Protein AF-A0A7W1DNL2-F1 (afdb_monomer)

Mean predicted aligned error: 11.33 Å

Secondary structure (DSSP, 8-state):
-HHHHHHHHHHHHHHHHHHHTT------PPPEEEEEEEEEEEETTEEEEEEEEEEEEE-SSSEEEEEEEEEEEESSSS-SSTTT---EEEEEEEEEEEEEEEE-TTS-EEEEEEEEPEEEETTEE-TTTTT-EEEEEEE--SS-SS-EEEEEE-SHHHHHHH-SPPEEEEEEEE-S--TT-PPPSSPPPTT-SSSPPSSTT-EEBTTSSSEE-TTSTTB--

Sequence (221 aa):
MYGRMLWRVTSLVAVVLALSGQGLAQPAAPQELRGMIHDYLVTNGERWHVSGEWSLQLKGPSRGDFSAAMIGVPRDNPPLFPGVSVAHTHHVSIVEGDVAITVNANGNSILTISGPGTFTGNGNLQSAFSGSPVQVTIKGGNAISYSNFEMIIGGLAATNHYGTETFHGVVTHSGAPPPGQQPPTGPCPAGQPSAPRPSGSFVPTQDCQGWVTPDHPLARR

Solvent-accessible surface area (backbone atoms only — not comparable to full-atom values): 12061 Å² total; per-residue (Å²): 119,67,72,70,54,55,56,54,53,53,52,51,52,53,51,54,53,58,59,66,67,63,71,63,77,69,74,62,72,69,42,34,38,30,28,40,36,64,37,79,47,68,32,91,90,40,51,30,40,37,36,30,47,36,40,36,41,36,66,64,85,50,25,23,35,37,40,35,44,35,40,40,35,61,66,54,83,77,48,96,51,87,93,75,70,68,67,47,38,39,36,42,32,25,74,73,12,47,33,47,76,48,65,49,99,85,70,30,46,35,40,35,40,34,36,53,21,45,35,26,44,74,90,37,79,34,69,79,37,37,62,26,43,32,39,37,40,37,30,38,46,94,90,42,58,61,41,37,34,38,35,41,54,38,51,74,60,31,25,73,68,64,17,87,61,70,47,39,31,36,49,77,43,71,46,71,73,64,83,85,59,69,61,67,92,61,80,61,59,90,73,47,31,78,62,81,78,92,48,97,69,50,28,41,26,48,81,28,76,40,76,32,48,72,86,40,94,54,26,52,127

Foldseek 3Di:
DVVVVVVVVVVVVVVVVVVVVPVPVDPWDWKKWKWKFFDWDAAPNFIKTKIWIKMWTDPPAFWIKIKIKIWIQTPDVVGPDPPPGHIKIKMKMDHRWTWDWDADPQRAIKIKTKFFIFMDINNHTDPQQGRWIKMKIFADDPLDNGFKIWIATDDDSVCNVRNGDITIITIPDTPDDTPPCDLPPDDDPPCFPVDPAPDPQWAAFSNSVDTDGCPDPRHDD

Radius of gyration: 25.07 Å; Cα contacts (8 Å, |Δi|>4): 451; chains: 1; bounding box: 51×42×97 Å

pLDDT: mean 86.34, std 14.13, range [42.28, 98.62]

Structure (mmCIF, N/CA/C/O backbone):
data_AF-A0A7W1DNL2-F1
#
_entry.id   AF-A0A7W1DNL2-F1
#
loop_
_atom_site.group_PDB
_atom_site.id
_atom_site.type_symbol
_atom_site.label_atom_id
_atom_site.label_alt_id
_atom_site.label_comp_id
_atom_site.label_asym_id
_atom_site.label_entity_id
_atom_site.label_seq_id
_atom_site.pdbx_PDB_ins_code
_atom_site.Cartn_x
_atom_site.Cartn_y
_atom_site.Cartn_z
_atom_site.occupancy
_atom_site.B_iso_or_equiv
_atom_site.auth_seq_id
_atom_site.auth_comp_id
_atom_site.auth_asym_id
_atom_site.auth_atom_id
_atom_site.pdbx_PDB_model_num
ATOM 1 N N . MET A 1 1 ? -13.997 8.260 69.946 1.00 58.38 1 MET A N 1
ATOM 2 C CA . MET A 1 1 ? -14.058 7.077 69.051 1.00 58.38 1 MET A CA 1
ATOM 3 C C . MET A 1 1 ? -14.341 7.428 67.584 1.00 58.38 1 MET A C 1
ATOM 5 O O . MET A 1 1 ? -13.695 6.837 66.730 1.00 58.38 1 MET A O 1
ATOM 9 N N . TYR A 1 2 ? -15.184 8.420 67.266 1.00 61.31 2 TYR A N 1
ATOM 10 C CA . TYR A 1 2 ? -15.526 8.802 65.879 1.00 61.31 2 TYR A CA 1
ATOM 11 C C . TYR A 1 2 ? -14.354 9.250 64.979 1.00 61.31 2 TYR A C 1
ATOM 13 O O . TYR A 1 2 ? -14.302 8.869 63.812 1.00 61.31 2 TYR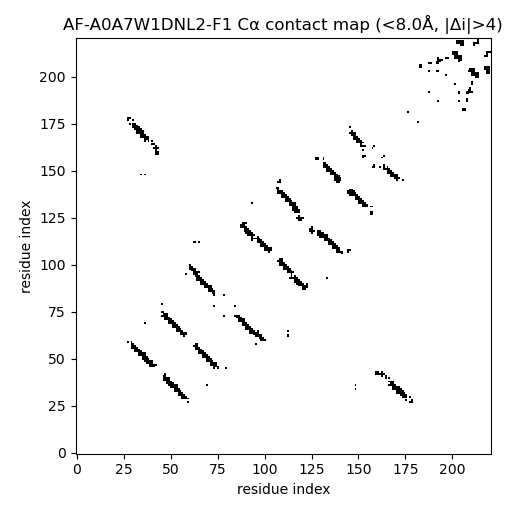 A O 1
ATOM 21 N N . GLY A 1 3 ? -13.363 9.979 65.508 1.00 56.66 3 GLY A N 1
ATOM 22 C CA . GLY A 1 3 ? -12.245 10.490 64.694 1.00 56.66 3 GLY A CA 1
ATOM 23 C C . GLY A 1 3 ? -11.358 9.407 64.060 1.00 56.66 3 GLY A C 1
ATOM 24 O O . GLY A 1 3 ? -10.875 9.577 62.945 1.00 56.66 3 GLY A O 1
ATOM 25 N N . ARG A 1 4 ? -11.195 8.250 64.722 1.00 66.75 4 ARG A N 1
ATOM 26 C CA . ARG A 1 4 ? -10.423 7.117 64.171 1.00 66.75 4 ARG A CA 1
ATOM 27 C C . ARG A 1 4 ? -11.172 6.376 63.060 1.00 66.75 4 ARG A C 1
ATOM 29 O O . ARG A 1 4 ? -10.536 5.723 62.240 1.00 66.75 4 ARG A O 1
ATOM 36 N N . MET A 1 5 ? -12.502 6.463 63.045 1.00 72.81 5 MET A N 1
ATOM 37 C CA . MET A 1 5 ? -13.340 5.803 62.045 1.00 72.81 5 MET A CA 1
ATOM 38 C C . MET A 1 5 ? -13.413 6.631 60.760 1.00 72.81 5 MET A C 1
ATOM 40 O O . MET A 1 5 ? -13.263 6.072 59.678 1.00 72.81 5 MET A O 1
ATOM 44 N N . LEU A 1 6 ? -13.515 7.961 60.882 1.00 75.12 6 LEU A N 1
ATOM 45 C CA . LEU A 1 6 ? -13.529 8.875 59.736 1.00 75.12 6 LEU A CA 1
ATOM 46 C C . LEU A 1 6 ? -12.250 8.745 58.890 1.00 75.12 6 LEU A C 1
ATOM 48 O O . LEU A 1 6 ? -12.330 8.582 57.681 1.00 75.12 6 LEU A O 1
ATOM 52 N N . TRP A 1 7 ? -11.077 8.701 59.533 1.00 72.69 7 TRP A N 1
ATOM 53 C CA . TRP A 1 7 ? -9.784 8.623 58.839 1.00 72.69 7 TRP A CA 1
ATOM 54 C C . TRP A 1 7 ? -9.598 7.327 58.033 1.00 72.69 7 TRP A C 1
ATOM 56 O O . TRP A 1 7 ? -8.981 7.327 56.973 1.00 72.69 7 TRP A O 1
ATOM 66 N N . ARG A 1 8 ? -10.164 6.207 58.503 1.00 79.56 8 ARG A N 1
ATOM 67 C CA . ARG A 1 8 ? -10.097 4.923 57.785 1.00 79.56 8 ARG A CA 1
ATOM 68 C C . ARG A 1 8 ? -10.962 4.919 56.528 1.00 79.56 8 ARG A C 1
ATOM 70 O O . ARG A 1 8 ? -10.549 4.345 55.525 1.00 79.56 8 ARG A O 1
ATOM 77 N N . VAL A 1 9 ? -12.125 5.568 56.577 1.00 79.12 9 VAL A N 1
ATOM 78 C CA . VAL A 1 9 ? -13.032 5.674 55.425 1.00 79.12 9 VAL A CA 1
ATOM 79 C C . VAL A 1 9 ? -12.409 6.547 54.335 1.00 79.12 9 VAL A C 1
ATOM 81 O O . VAL A 1 9 ? -12.387 6.138 53.177 1.00 79.12 9 VAL A O 1
ATOM 84 N N . THR A 1 10 ? -11.820 7.694 54.690 1.00 75.44 10 THR A N 1
ATOM 85 C CA . THR A 1 10 ? -11.190 8.591 53.706 1.00 75.44 10 THR A CA 1
ATOM 86 C C . THR A 1 10 ? -10.001 7.936 52.998 1.00 75.44 10 THR A C 1
ATOM 88 O O . THR A 1 10 ? -9.864 8.064 51.783 1.00 75.44 10 THR A O 1
ATOM 91 N N . SER A 1 11 ? -9.177 7.178 53.728 1.00 77.94 11 SER A N 1
ATOM 92 C CA . SER A 1 11 ? -8.035 6.456 53.149 1.00 77.94 11 SER A CA 1
ATOM 93 C C . SER A 1 11 ? -8.464 5.341 52.191 1.00 77.94 11 SER A C 1
ATOM 95 O O . SER A 1 11 ? -7.828 5.143 51.160 1.00 77.94 11 SER A O 1
ATOM 97 N N . LEU A 1 12 ? -9.571 4.649 52.479 1.00 77.12 12 LEU A N 1
ATOM 98 C CA . LEU A 1 12 ? -10.133 3.629 51.586 1.00 77.12 12 LEU A CA 1
ATOM 99 C C . LEU A 1 12 ? -10.644 4.239 50.275 1.00 77.12 12 LEU A C 1
ATOM 101 O O . LEU A 1 12 ? -10.364 3.706 49.205 1.00 77.12 12 LEU A O 1
ATOM 105 N N . VAL A 1 13 ? -11.325 5.385 50.345 1.00 78.12 13 VAL A N 1
ATOM 106 C CA . VAL A 1 13 ? -11.802 6.110 49.156 1.00 78.12 13 VAL A CA 1
ATOM 107 C C . VAL A 1 13 ? -10.630 6.579 48.289 1.00 78.12 13 VAL A C 1
ATOM 109 O O . VAL A 1 13 ? -10.655 6.373 47.078 1.00 78.12 13 VAL A O 1
ATOM 112 N N . ALA A 1 14 ? -9.571 7.132 48.889 1.00 72.56 14 ALA A N 1
ATOM 113 C CA . ALA A 1 14 ? -8.383 7.568 48.153 1.00 72.56 14 ALA A CA 1
ATOM 114 C C . ALA A 1 14 ? -7.664 6.407 47.439 1.00 72.56 14 ALA A C 1
ATOM 116 O O . ALA A 1 14 ? -7.247 6.558 46.293 1.00 72.56 14 ALA A O 1
ATOM 117 N N . VAL A 1 15 ? -7.568 5.235 48.079 1.00 74.69 15 VAL A N 1
ATOM 118 C CA . VAL A 1 15 ? -6.975 4.032 47.471 1.00 74.69 15 VAL A CA 1
ATOM 119 C C . VAL A 1 15 ? -7.839 3.503 46.323 1.00 74.69 15 VAL A C 1
ATOM 121 O O . VAL A 1 15 ? -7.305 3.164 45.271 1.00 74.69 15 VAL A O 1
ATOM 124 N N . VAL A 1 16 ? -9.168 3.487 46.471 1.00 74.50 16 VAL A N 1
ATOM 125 C CA . VAL A 1 16 ? -10.086 3.060 45.400 1.00 74.50 16 VAL A CA 1
ATOM 126 C C . VAL A 1 16 ? -10.033 4.014 44.201 1.00 74.50 16 VAL A C 1
ATOM 128 O O . VAL A 1 16 ? -9.997 3.547 43.064 1.00 74.50 16 VAL A O 1
ATOM 131 N N . LEU A 1 17 ? -9.953 5.331 44.423 1.00 72.38 17 LEU A N 1
ATOM 132 C CA . LEU A 1 17 ? -9.772 6.326 43.354 1.00 72.38 17 LEU A CA 1
ATOM 133 C C . LEU A 1 17 ? -8.400 6.218 42.671 1.00 72.38 17 LEU A C 1
ATOM 135 O O . LEU A 1 17 ? -8.314 6.300 41.448 1.00 72.38 17 LEU A O 1
ATOM 139 N N . ALA A 1 18 ? -7.330 5.975 43.431 1.00 70.75 18 ALA A N 1
ATOM 140 C CA . ALA A 1 18 ? -5.992 5.796 42.868 1.00 70.75 18 ALA A CA 1
ATOM 141 C C . ALA A 1 18 ? -5.876 4.511 42.029 1.00 70.75 18 ALA A C 1
ATOM 143 O O . ALA A 1 18 ? -5.223 4.515 40.988 1.00 70.75 18 ALA A O 1
ATOM 144 N N . LEU A 1 19 ? -6.539 3.426 42.443 1.00 67.12 19 LEU A N 1
ATOM 145 C CA . LEU A 1 19 ? -6.542 2.153 41.713 1.00 67.12 19 LEU A CA 1
ATOM 146 C C . LEU A 1 19 ? -7.472 2.168 40.491 1.00 67.12 19 LEU A C 1
ATOM 148 O O . LEU A 1 19 ? -7.173 1.516 39.496 1.00 67.12 19 LEU A O 1
ATOM 152 N N . SER A 1 20 ? -8.560 2.943 40.520 1.00 67.25 20 SER A N 1
ATOM 153 C CA . SER A 1 20 ? -9.442 3.117 39.353 1.00 67.25 20 SER A CA 1
ATOM 154 C C . SER A 1 20 ? -8.861 4.055 38.286 1.00 67.25 20 SER A C 1
ATOM 156 O O . SER A 1 20 ? -9.228 3.942 37.119 1.00 67.25 20 SER A O 1
ATOM 158 N N . GLY A 1 21 ? -7.892 4.909 38.638 1.00 60.06 21 GLY A N 1
ATOM 159 C CA . GLY A 1 21 ? -7.131 5.726 37.683 1.00 60.06 21 GLY A CA 1
ATOM 160 C C . GLY A 1 21 ? -6.034 4.977 36.910 1.00 60.06 21 GLY A C 1
ATOM 161 O O . GLY A 1 21 ? -5.486 5.527 35.959 1.00 60.06 21 GLY A O 1
ATOM 162 N N . GLN A 1 22 ? -5.710 3.733 37.286 1.00 52.84 22 GLN A N 1
ATOM 163 C CA . GLN A 1 22 ? -4.674 2.913 36.635 1.00 52.84 22 GLN A CA 1
ATOM 164 C C . GLN A 1 22 ? -5.207 1.980 35.543 1.00 52.84 22 GLN A C 1
ATOM 166 O O . GLN A 1 22 ? -4.476 1.116 35.057 1.00 52.84 22 GLN A O 1
ATOM 171 N N . GLY A 1 23 ? -6.434 2.206 35.067 1.00 54.72 23 GLY A N 1
ATOM 172 C CA . GLY A 1 23 ? -6.818 1.826 33.708 1.00 54.72 23 GLY A CA 1
ATOM 173 C C . GLY A 1 23 ? -6.026 2.651 32.690 1.00 54.72 23 GLY A C 1
ATOM 174 O O . GLY A 1 23 ? -6.609 3.406 31.921 1.00 54.72 23 GLY A O 1
ATOM 175 N N . LEU A 1 24 ? -4.691 2.567 32.737 1.00 52.59 24 LEU A N 1
ATOM 176 C CA . LEU A 1 24 ? -3.799 3.099 31.724 1.00 52.59 24 LEU A CA 1
ATOM 177 C C . LEU A 1 24 ? -4.297 2.523 30.410 1.00 52.59 24 LEU A C 1
ATOM 179 O O . LEU A 1 24 ? -4.310 1.301 30.245 1.00 52.59 24 LEU A O 1
ATOM 183 N N . ALA A 1 25 ? -4.760 3.400 29.521 1.00 55.22 25 ALA A N 1
ATOM 184 C CA . ALA A 1 25 ? -5.037 3.046 28.147 1.00 55.22 25 ALA A CA 1
ATOM 185 C C . ALA A 1 25 ? -3.798 2.307 27.647 1.00 55.22 25 ALA A C 1
ATOM 187 O O . ALA A 1 25 ? -2.742 2.918 27.468 1.00 55.22 25 ALA A O 1
ATOM 188 N N . GLN A 1 26 ? -3.892 0.979 27.537 1.00 54.41 26 GLN A N 1
ATOM 189 C CA . GLN A 1 26 ? -2.822 0.218 26.926 1.00 54.41 26 GLN A CA 1
ATOM 190 C C . GLN A 1 26 ? -2.629 0.861 25.558 1.00 54.41 26 GLN A C 1
ATOM 192 O O . GLN A 1 26 ? -3.634 1.077 24.866 1.00 54.41 26 GLN A O 1
ATOM 197 N N . PRO A 1 27 ? -1.395 1.258 25.196 1.00 55.88 27 PRO A N 1
ATOM 198 C CA . PRO A 1 27 ? -1.160 1.770 23.866 1.00 55.88 27 PRO A CA 1
ATOM 199 C C . PRO A 1 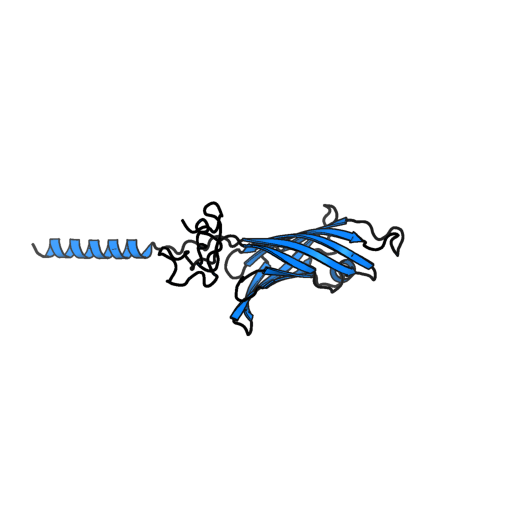27 ? -1.735 0.733 22.914 1.00 55.88 27 PRO A C 1
ATOM 201 O O . PRO A 1 27 ? -1.437 -0.458 23.037 1.00 55.88 27 PRO A O 1
ATOM 204 N N . ALA A 1 28 ? -2.649 1.198 22.065 1.00 60.50 28 ALA A N 1
ATOM 205 C CA . ALA A 1 28 ? -3.196 0.439 20.962 1.00 60.50 28 ALA A CA 1
ATOM 206 C C . ALA A 1 28 ? -2.084 -0.443 20.393 1.00 60.50 28 ALA A C 1
ATOM 208 O O . ALA A 1 28 ? -1.036 0.089 20.018 1.00 60.50 28 ALA A O 1
ATOM 209 N N . ALA A 1 29 ? -2.272 -1.768 20.409 1.00 55.34 29 ALA A N 1
ATOM 210 C CA . ALA A 1 29 ? -1.292 -2.661 19.808 1.00 55.34 29 ALA A CA 1
ATOM 211 C C . ALA A 1 29 ? -0.994 -2.145 18.389 1.00 55.34 29 ALA A C 1
ATOM 213 O O . ALA A 1 29 ? -1.947 -1.758 17.701 1.00 55.34 29 ALA A O 1
ATOM 214 N N . PRO A 1 30 ? 0.284 -2.073 17.968 1.00 61.75 30 PRO A N 1
ATOM 215 C CA . PRO A 1 30 ? 0.624 -1.606 16.634 1.00 61.75 30 PRO A CA 1
ATOM 216 C C . PRO A 1 30 ? -0.191 -2.384 15.607 1.00 61.75 30 PRO A C 1
ATOM 218 O O . PRO A 1 30 ? -0.110 -3.612 15.544 1.00 61.75 30 PRO A O 1
ATOM 221 N N . GLN A 1 31 ? -1.018 -1.672 14.847 1.00 86.19 31 GLN A N 1
ATOM 222 C CA . GLN A 1 31 ? -1.796 -2.289 13.790 1.00 86.19 31 GLN A CA 1
ATOM 223 C C . GLN A 1 31 ? -0.864 -2.506 12.603 1.00 86.19 31 GLN A C 1
ATOM 225 O O . GLN A 1 31 ? -0.265 -1.559 12.087 1.00 86.19 31 GLN A O 1
ATOM 230 N N . GLU A 1 32 ? -0.730 -3.762 12.200 1.00 93.19 32 GLU A N 1
ATOM 231 C CA . GLU A 1 32 ? 0.086 -4.155 11.061 1.00 93.19 32 GLU A CA 1
ATOM 232 C C . GLU A 1 32 ? -0.821 -4.597 9.916 1.00 93.19 32 GLU A C 1
ATOM 234 O O . GLU A 1 32 ? -1.697 -5.442 10.090 1.00 93.19 32 GLU A O 1
ATOM 239 N N . LEU A 1 33 ? -0.613 -4.031 8.736 1.00 94.75 33 LEU A N 1
ATOM 240 C CA . LEU A 1 33 ? -1.277 -4.431 7.504 1.00 94.75 33 LEU A CA 1
ATOM 241 C C . LEU A 1 33 ? -0.232 -5.041 6.574 1.00 94.75 33 LEU A C 1
ATOM 243 O O . LEU A 1 33 ? 0.871 -4.516 6.453 1.00 94.75 33 LEU A O 1
ATOM 247 N N . ARG A 1 34 ? -0.569 -6.149 5.918 1.00 96.81 34 ARG A N 1
ATOM 248 C CA . ARG A 1 34 ? 0.281 -6.791 4.913 1.00 96.81 34 ARG A CA 1
ATOM 249 C C . ARG A 1 34 ? -0.534 -7.200 3.707 1.00 96.81 34 ARG A C 1
ATOM 251 O O . ARG A 1 34 ? -1.741 -7.443 3.810 1.00 96.81 34 ARG A O 1
ATOM 258 N N . GLY A 1 35 ? 0.140 -7.344 2.580 1.00 97.06 35 GLY A N 1
ATOM 259 C CA . GLY A 1 35 ? -0.519 -7.757 1.362 1.00 97.06 35 GLY A CA 1
ATOM 260 C C . GLY A 1 35 ? 0.421 -8.069 0.217 1.00 97.06 35 GLY A C 1
ATOM 261 O O . GLY A 1 35 ? 1.636 -8.155 0.382 1.00 97.06 35 GLY A O 1
ATOM 262 N N . MET A 1 36 ? -0.189 -8.236 -0.951 1.00 98.25 36 MET A N 1
ATOM 263 C CA . MET A 1 36 ? 0.493 -8.548 -2.201 1.00 98.25 36 MET A CA 1
ATOM 264 C C . MET A 1 36 ? 0.220 -7.458 -3.232 1.00 98.25 36 MET A C 1
ATOM 266 O O . MET A 1 36 ? -0.916 -7.005 -3.365 1.00 98.25 36 MET A O 1
ATOM 270 N N . ILE A 1 37 ? 1.248 -7.083 -3.984 1.00 98.44 37 ILE A N 1
ATOM 271 C CA . ILE A 1 37 ? 1.153 -6.322 -5.231 1.00 98.44 37 ILE A CA 1
ATOM 272 C C . ILE A 1 37 ? 1.114 -7.338 -6.369 1.00 98.44 37 ILE A C 1
ATOM 274 O O . ILE A 1 37 ? 1.905 -8.285 -6.384 1.00 98.44 37 ILE A O 1
ATOM 278 N N . HIS A 1 38 ? 0.201 -7.150 -7.317 1.00 96.50 38 HIS A N 1
ATOM 279 C CA . HIS A 1 38 ? 0.168 -7.934 -8.546 1.00 96.50 38 HIS A CA 1
ATOM 280 C C . HIS A 1 38 ? -0.532 -7.127 -9.636 1.00 96.50 38 HIS A C 1
ATOM 282 O O . HIS A 1 38 ? -1.759 -7.142 -9.732 1.00 96.50 38 HIS A O 1
ATOM 288 N N . ASP A 1 39 ? 0.247 -6.442 -10.464 1.00 97.31 39 ASP A N 1
ATOM 289 C CA . ASP A 1 39 ? -0.278 -5.462 -11.407 1.00 97.31 39 ASP A CA 1
ATOM 290 C C . ASP A 1 39 ? 0.416 -5.511 -12.771 1.00 97.31 39 ASP A C 1
ATOM 292 O O . ASP A 1 39 ? 1.538 -6.006 -12.905 1.00 97.31 39 ASP A O 1
ATOM 296 N N . TYR A 1 40 ? -0.262 -4.988 -13.788 1.00 95.44 40 TYR A N 1
ATOM 297 C CA . TYR A 1 40 ? 0.280 -4.795 -15.125 1.00 95.44 40 TYR A CA 1
ATOM 298 C C . TYR A 1 40 ? 0.298 -3.313 -15.451 1.00 95.44 40 TYR A C 1
ATOM 300 O O . TYR A 1 40 ? -0.756 -2.702 -15.600 1.00 95.44 40 TYR A O 1
ATOM 308 N N . LEU A 1 41 ? 1.500 -2.770 -15.610 1.00 93.81 41 LEU A N 1
ATOM 309 C CA . LEU A 1 41 ? 1.714 -1.338 -15.768 1.00 93.81 41 LEU A CA 1
ATOM 310 C C . LEU A 1 41 ? 2.405 -1.034 -17.092 1.00 93.81 41 LEU A C 1
ATOM 312 O O . LEU A 1 41 ? 3.141 -1.871 -17.629 1.00 93.81 41 LEU A O 1
ATOM 316 N N . VAL A 1 42 ? 2.178 0.167 -17.615 1.00 90.88 42 VAL A N 1
ATOM 317 C CA . VAL A 1 42 ? 2.896 0.707 -18.768 1.00 90.88 42 VAL A CA 1
ATOM 318 C C . VAL A 1 42 ? 3.847 1.802 -18.312 1.00 90.88 42 VAL A C 1
ATOM 320 O O . VAL A 1 42 ? 3.441 2.875 -17.870 1.00 90.88 42 VAL A O 1
ATOM 323 N N . THR A 1 43 ? 5.141 1.567 -18.502 1.00 86.25 43 THR A N 1
ATOM 324 C CA . THR A 1 43 ? 6.182 2.523 -18.134 1.00 86.25 43 THR A CA 1
ATOM 325 C C . THR A 1 43 ? 7.125 2.728 -19.303 1.00 86.25 43 THR A C 1
ATOM 327 O O . THR A 1 43 ? 7.609 1.765 -19.888 1.00 86.25 43 THR A O 1
ATOM 330 N N . ASN A 1 44 ? 7.366 3.988 -19.679 1.00 84.00 44 ASN A N 1
ATOM 331 C CA . ASN A 1 44 ? 8.190 4.346 -20.842 1.00 84.00 44 ASN A CA 1
ATOM 332 C C . ASN A 1 44 ? 7.773 3.635 -22.145 1.00 84.00 44 ASN A C 1
ATOM 334 O O . ASN A 1 44 ? 8.604 3.334 -22.997 1.00 84.00 44 ASN A O 1
ATOM 338 N N . GLY A 1 45 ? 6.472 3.367 -22.302 1.00 84.69 45 GLY A N 1
ATOM 339 C CA . GLY A 1 45 ? 5.921 2.668 -23.466 1.00 84.69 45 GLY A CA 1
ATOM 340 C C . GLY A 1 45 ? 6.062 1.142 -23.429 1.00 84.69 45 GLY A C 1
ATOM 341 O O . GLY A 1 45 ? 5.647 0.484 -24.380 1.00 84.69 45 GLY A O 1
ATOM 342 N N . GLU A 1 46 ? 6.593 0.569 -22.349 1.00 86.50 46 GLU A N 1
ATOM 343 C CA . GLU A 1 46 ? 6.744 -0.875 -22.176 1.00 86.50 46 GLU A CA 1
ATOM 344 C C . GLU A 1 46 ? 5.783 -1.438 -21.141 1.00 86.50 46 GLU A C 1
ATOM 346 O O . GLU A 1 46 ? 5.490 -0.799 -20.132 1.00 86.50 46 GLU A O 1
ATOM 351 N N . ARG A 1 47 ? 5.319 -2.669 -21.373 1.00 91.19 47 ARG A N 1
ATOM 352 C CA . ARG A 1 47 ? 4.429 -3.373 -20.449 1.00 91.19 47 ARG A CA 1
ATOM 353 C C . ARG A 1 47 ? 5.229 -4.190 -19.452 1.00 91.19 47 ARG A C 1
ATOM 355 O O . ARG A 1 47 ? 5.971 -5.095 -19.835 1.00 91.19 47 ARG A O 1
ATOM 362 N N . TRP A 1 48 ? 4.988 -3.934 -18.178 1.00 93.75 48 TRP A N 1
ATOM 363 C CA . TRP A 1 48 ? 5.607 -4.624 -17.060 1.00 93.75 48 TRP A CA 1
ATOM 364 C C . TRP A 1 48 ? 4.558 -5.398 -16.277 1.00 93.75 48 TRP A 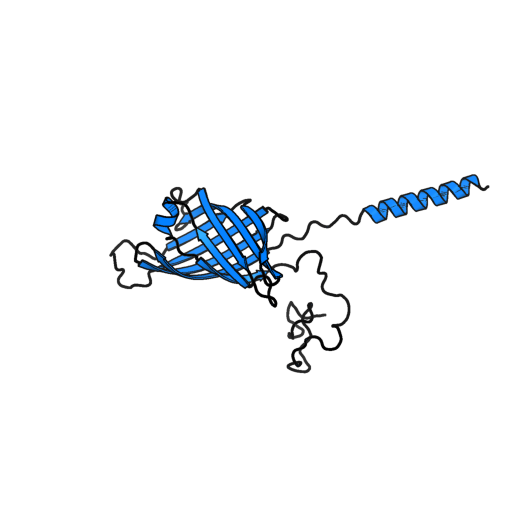C 1
ATOM 366 O O . TRP A 1 48 ? 3.463 -4.908 -16.021 1.00 93.75 48 TRP A O 1
ATOM 376 N N . HIS A 1 49 ? 4.902 -6.618 -15.887 1.00 95.44 49 HIS A N 1
ATOM 377 C CA . HIS A 1 49 ? 4.223 -7.324 -14.812 1.00 95.44 49 HIS A CA 1
ATOM 378 C C . HIS A 1 49 ? 4.986 -7.048 -13.524 1.00 95.44 49 HIS A C 1
ATOM 380 O O . HIS A 1 49 ? 6.158 -7.409 -13.413 1.00 95.44 49 HIS A O 1
ATOM 386 N N . VAL A 1 50 ? 4.336 -6.395 -12.567 1.00 97.25 50 VAL A N 1
ATOM 387 C CA . VAL A 1 50 ? 4.913 -6.103 -11.257 1.00 97.25 50 VAL A CA 1
ATOM 388 C C . VAL A 1 50 ? 4.233 -6.971 -10.214 1.00 97.25 50 VAL A C 1
ATOM 390 O O . VAL A 1 50 ? 3.008 -7.023 -10.134 1.00 97.25 50 VAL A O 1
ATOM 393 N N . SER A 1 51 ? 5.025 -7.654 -9.396 1.00 97.94 51 SER A N 1
ATOM 394 C CA . SER A 1 51 ? 4.516 -8.444 -8.276 1.00 97.94 51 SER A CA 1
ATOM 395 C C . SER A 1 51 ? 5.393 -8.271 -7.045 1.00 97.94 51 SER A C 1
ATOM 397 O O . SER A 1 51 ? 6.571 -7.945 -7.174 1.00 97.94 51 SER A O 1
ATOM 399 N N . GLY A 1 52 ? 4.838 -8.440 -5.849 1.00 97.75 52 GLY A N 1
ATOM 400 C CA . GLY A 1 52 ? 5.597 -8.184 -4.630 1.00 97.75 52 GLY A CA 1
ATOM 401 C C . GLY A 1 52 ? 4.804 -8.320 -3.344 1.00 97.75 52 GLY A C 1
ATOM 402 O O . GLY A 1 52 ? 3.586 -8.466 -3.370 1.00 97.75 52 GLY A O 1
ATOM 403 N N . GLU A 1 53 ? 5.506 -8.231 -2.223 1.00 98.19 53 GLU A N 1
ATOM 404 C CA . GLU A 1 53 ? 4.919 -8.152 -0.885 1.00 98.19 53 GLU A CA 1
ATOM 405 C C . GLU A 1 53 ? 5.001 -6.718 -0.373 1.00 98.19 53 GLU A C 1
ATOM 407 O O . GLU A 1 53 ? 5.948 -5.989 -0.681 1.00 98.19 53 GLU A O 1
ATOM 412 N N . TRP A 1 54 ? 4.027 -6.318 0.438 1.00 98.44 54 TRP A N 1
ATOM 413 C CA . TRP A 1 54 ? 4.063 -5.040 1.136 1.00 98.44 54 TRP A CA 1
ATOM 414 C C . TRP A 1 54 ? 3.626 -5.181 2.591 1.00 98.44 54 TRP A C 1
ATOM 416 O O . TRP A 1 54 ? 2.869 -6.086 2.955 1.00 98.44 54 TRP A O 1
ATOM 426 N N . SER A 1 55 ? 4.103 -4.260 3.424 1.00 97.75 55 SER A N 1
ATOM 427 C CA . SER A 1 55 ? 3.709 -4.139 4.821 1.00 97.75 55 SER A CA 1
ATOM 428 C C . SER A 1 55 ? 3.587 -2.677 5.242 1.00 97.75 55 SER A C 1
ATOM 430 O O . SER A 1 55 ? 4.294 -1.804 4.739 1.00 97.75 55 SER A O 1
ATOM 432 N N . LEU A 1 56 ? 2.667 -2.416 6.161 1.00 97.62 56 LEU A N 1
ATOM 433 C CA . LEU A 1 56 ? 2.466 -1.133 6.812 1.00 97.62 56 LEU A CA 1
ATOM 434 C C . LEU A 1 56 ? 2.321 -1.366 8.312 1.00 97.62 56 LEU A C 1
ATOM 436 O O . LEU A 1 56 ? 1.418 -2.076 8.749 1.00 97.62 56 LEU A O 1
ATOM 440 N N . GLN A 1 57 ? 3.175 -0.723 9.097 1.00 96.38 57 GLN A N 1
ATOM 441 C CA . GLN A 1 57 ? 3.108 -0.725 10.549 1.00 96.38 57 GLN A CA 1
ATOM 442 C C . GLN A 1 57 ? 2.686 0.657 11.047 1.00 96.38 57 GLN A C 1
ATOM 444 O O . GLN A 1 57 ? 3.414 1.633 10.875 1.00 96.38 57 GLN A O 1
ATOM 449 N N . LEU A 1 58 ? 1.522 0.754 11.690 1.00 94.31 58 LEU A N 1
ATOM 450 C CA . LEU A 1 58 ? 1.072 2.008 12.292 1.00 94.31 58 LEU A CA 1
ATOM 451 C C . LEU A 1 58 ? 1.791 2.271 13.622 1.00 94.31 58 LEU A C 1
ATOM 453 O O . LEU A 1 58 ? 1.868 1.403 14.492 1.00 94.31 58 LEU A O 1
ATOM 457 N N . LYS A 1 59 ? 2.263 3.506 13.795 1.00 92.88 59 LYS A N 1
ATOM 458 C CA . LYS A 1 59 ? 2.953 4.027 14.985 1.00 92.88 59 LYS A CA 1
ATOM 459 C C . LYS A 1 59 ? 2.074 5.057 15.700 1.00 92.88 59 LYS A C 1
ATOM 461 O O . LYS A 1 59 ? 2.484 6.180 15.983 1.00 92.88 59 LYS A O 1
ATOM 466 N N . GLY A 1 60 ? 0.825 4.678 15.957 1.00 89.06 60 GLY A N 1
ATOM 467 C CA . GLY A 1 60 ? -0.216 5.572 16.464 1.00 89.06 60 GLY A CA 1
ATOM 468 C C . GLY A 1 60 ? -1.134 6.103 15.354 1.00 89.06 60 GLY A C 1
ATOM 469 O O . GLY A 1 60 ? -1.183 5.524 14.271 1.00 89.06 60 GLY A O 1
ATOM 470 N N . PRO A 1 61 ? -1.906 7.175 15.616 1.00 88.94 61 PRO A N 1
ATOM 471 C CA . PRO A 1 61 ? -2.983 7.605 14.719 1.00 88.94 61 PRO A CA 1
ATOM 472 C C . PRO A 1 61 ? -2.513 8.385 13.483 1.00 88.94 61 PRO A C 1
ATOM 474 O O . PRO A 1 61 ? -3.282 8.520 12.537 1.00 88.94 61 PRO A O 1
ATOM 477 N N . SER A 1 62 ? -1.294 8.931 13.497 1.00 94.62 62 SER A N 1
ATOM 478 C CA . SER A 1 62 ? -0.816 9.880 12.478 1.00 94.62 62 SER A CA 1
ATOM 479 C C . SER A 1 62 ? 0.540 9.530 11.868 1.00 94.62 62 SER A C 1
ATOM 481 O O . SER A 1 62 ? 1.038 10.279 11.029 1.00 94.62 62 SER A O 1
ATOM 483 N N . ARG A 1 63 ? 1.150 8.413 12.279 1.00 96.69 63 ARG A N 1
ATOM 484 C CA . ARG A 1 63 ? 2.470 7.972 11.816 1.00 96.69 63 ARG A CA 1
ATOM 485 C C . ARG A 1 63 ? 2.469 6.488 11.491 1.00 96.69 63 ARG A C 1
ATOM 487 O O . ARG A 1 63 ? 1.752 5.714 12.125 1.00 96.69 63 ARG A O 1
ATOM 494 N N . GLY A 1 64 ? 3.302 6.083 10.542 1.00 96.62 64 GLY A N 1
ATOM 495 C CA . GLY A 1 64 ? 3.533 4.677 10.236 1.00 96.62 64 GLY A CA 1
ATOM 496 C C . GLY A 1 64 ? 4.775 4.457 9.384 1.00 96.62 64 GLY A C 1
ATOM 497 O O . GLY A 1 64 ? 5.308 5.393 8.793 1.00 96.62 64 GLY A O 1
ATOM 498 N N . ASP A 1 65 ? 5.215 3.208 9.319 1.00 98.12 65 ASP A N 1
ATOM 499 C CA . ASP A 1 65 ? 6.271 2.767 8.414 1.00 98.12 65 ASP A CA 1
ATOM 500 C C . ASP A 1 65 ? 5.668 1.889 7.329 1.00 98.12 65 ASP A C 1
ATOM 502 O O . ASP A 1 65 ? 4.897 0.976 7.618 1.00 98.12 65 ASP A O 1
ATOM 506 N N . PHE A 1 66 ? 6.049 2.142 6.085 1.00 98.44 66 PHE A N 1
ATOM 507 C CA . PHE A 1 66 ? 5.644 1.343 4.938 1.00 98.44 66 PHE A CA 1
ATOM 508 C C . PHE A 1 66 ? 6.868 0.715 4.282 1.00 98.44 66 PHE A C 1
ATOM 510 O O . PHE A 1 66 ? 7.910 1.361 4.159 1.00 98.44 66 PHE A O 1
ATOM 517 N N . SER A 1 67 ? 6.729 -0.516 3.802 1.00 98.38 67 SER A N 1
ATOM 518 C CA . SER A 1 67 ? 7.702 -1.151 2.920 1.00 98.38 67 SER A CA 1
ATOM 519 C C . SER A 1 67 ? 7.018 -1.996 1.850 1.00 98.38 67 SER A C 1
ATOM 521 O O . SER A 1 67 ? 5.972 -2.600 2.088 1.00 98.38 67 SER A O 1
ATOM 523 N N . ALA A 1 68 ? 7.626 -2.057 0.669 1.00 98.31 68 ALA A N 1
ATOM 524 C CA . ALA A 1 68 ? 7.247 -2.963 -0.403 1.00 98.31 68 ALA A CA 1
ATOM 525 C C . ALA A 1 68 ? 8.489 -3.513 -1.102 1.00 98.31 68 ALA A C 1
ATOM 527 O O . ALA A 1 68 ? 9.402 -2.760 -1.443 1.00 98.31 68 ALA A O 1
ATOM 528 N N . ALA A 1 69 ? 8.499 -4.819 -1.350 1.00 98.06 69 ALA A N 1
ATOM 529 C CA . ALA A 1 69 ? 9.505 -5.506 -2.146 1.00 98.06 69 ALA A CA 1
ATOM 530 C C . ALA A 1 69 ? 8.844 -6.013 -3.427 1.00 98.06 69 ALA A C 1
ATOM 532 O O . ALA A 1 69 ? 7.922 -6.823 -3.366 1.00 98.06 69 ALA A O 1
ATOM 533 N N . MET A 1 70 ? 9.304 -5.533 -4.578 1.00 97.69 70 MET A N 1
ATOM 534 C CA . MET A 1 70 ? 8.691 -5.789 -5.878 1.00 97.69 70 MET A CA 1
ATOM 535 C C . MET A 1 70 ? 9.693 -6.394 -6.855 1.00 97.69 70 MET A C 1
ATOM 537 O O . MET A 1 70 ? 10.873 -6.048 -6.849 1.00 97.69 70 MET A O 1
ATOM 541 N N . ILE A 1 71 ? 9.206 -7.245 -7.750 1.00 96.44 71 ILE A N 1
ATOM 542 C CA . ILE A 1 71 ? 9.888 -7.661 -8.971 1.00 96.44 71 ILE A CA 1
ATOM 543 C C . ILE A 1 71 ? 9.083 -7.175 -10.174 1.00 96.44 71 ILE A C 1
ATOM 545 O O . ILE A 1 71 ? 7.874 -7.390 -10.249 1.00 96.44 71 ILE A O 1
ATOM 549 N N . GLY A 1 72 ? 9.763 -6.508 -11.103 1.00 94.81 72 GLY A N 1
ATOM 550 C CA . GLY A 1 72 ? 9.223 -6.155 -12.409 1.00 94.81 72 GLY A CA 1
ATOM 551 C C . GLY A 1 72 ? 9.751 -7.120 -13.460 1.00 94.81 72 GLY A C 1
ATOM 552 O O . GLY A 1 72 ? 10.961 -7.318 -13.561 1.00 94.81 72 GLY A O 1
ATOM 553 N N . VAL A 1 73 ? 8.857 -7.706 -14.252 1.00 93.00 73 VAL A N 1
ATOM 554 C CA . VAL A 1 73 ? 9.194 -8.560 -15.396 1.00 93.00 73 VAL A CA 1
ATOM 555 C C . VAL A 1 73 ? 8.612 -7.926 -16.662 1.00 93.00 73 VAL A C 1
ATOM 557 O O . VAL A 1 73 ? 7.404 -7.678 -16.704 1.00 93.00 73 VAL A O 1
ATOM 560 N N . PRO A 1 74 ? 9.422 -7.651 -17.698 1.00 90.44 74 PRO A N 1
ATOM 561 C CA . PRO A 1 74 ? 8.900 -7.129 -18.955 1.00 90.44 74 PRO A CA 1
ATOM 562 C C . PRO A 1 74 ? 8.013 -8.192 -19.610 1.00 90.44 74 PRO A C 1
ATOM 564 O O . PRO A 1 74 ? 8.372 -9.369 -19.674 1.00 90.44 74 PRO A O 1
ATOM 567 N N . ARG A 1 75 ? 6.826 -7.795 -20.073 1.00 83.31 75 ARG A N 1
ATOM 568 C CA . ARG A 1 75 ? 5.841 -8.726 -20.641 1.00 83.31 75 ARG A CA 1
ATOM 569 C C . ARG A 1 75 ? 6.146 -9.084 -22.094 1.00 83.31 75 ARG A C 1
ATOM 571 O O . ARG A 1 75 ? 5.832 -10.189 -22.534 1.00 83.31 75 ARG A O 1
ATOM 578 N N . ASP A 1 76 ? 6.710 -8.144 -22.840 1.00 73.75 76 ASP A N 1
ATOM 579 C CA . ASP A 1 76 ? 6.984 -8.311 -24.262 1.00 73.75 76 ASP A CA 1
ATOM 580 C C . ASP A 1 76 ? 8.328 -9.045 -24.444 1.00 73.75 76 ASP A C 1
ATOM 582 O O . ASP A 1 76 ? 9.376 -8.567 -24.012 1.00 73.75 76 ASP A O 1
ATOM 586 N N . ASN A 1 77 ? 8.286 -10.244 -25.042 1.00 61.19 77 ASN A N 1
ATOM 587 C CA . ASN A 1 77 ? 9.460 -11.043 -25.410 1.00 61.19 77 ASN A CA 1
ATOM 588 C C . ASN A 1 77 ? 9.415 -11.379 -26.920 1.00 61.19 77 ASN A C 1
ATOM 590 O O . ASN A 1 77 ? 8.485 -12.078 -27.338 1.00 61.19 77 ASN A O 1
ATOM 594 N N . PRO A 1 78 ? 10.396 -10.941 -27.737 1.00 64.31 78 PRO A N 1
ATOM 595 C CA . PRO A 1 78 ? 11.563 -10.150 -27.345 1.00 64.31 78 PRO A CA 1
ATOM 596 C C . PRO A 1 78 ? 11.176 -8.737 -26.875 1.00 64.31 78 PRO A C 1
ATOM 598 O O . PRO A 1 78 ? 10.151 -8.214 -27.318 1.00 64.31 78 PRO A O 1
ATOM 601 N N . PRO A 1 79 ? 11.971 -8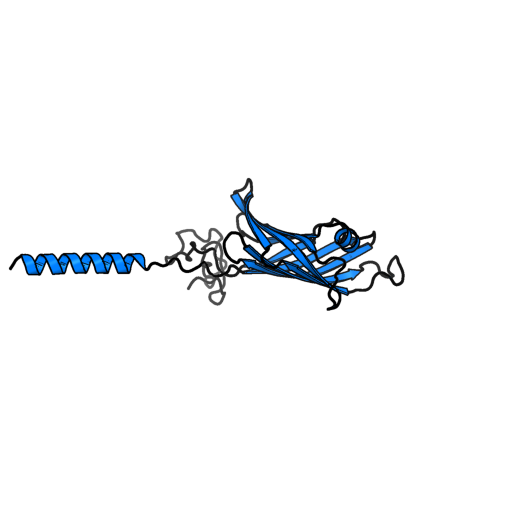.126 -25.978 1.00 62.59 79 PRO A N 1
ATOM 602 C CA . PRO A 1 79 ? 11.740 -6.756 -25.541 1.00 62.59 79 PRO 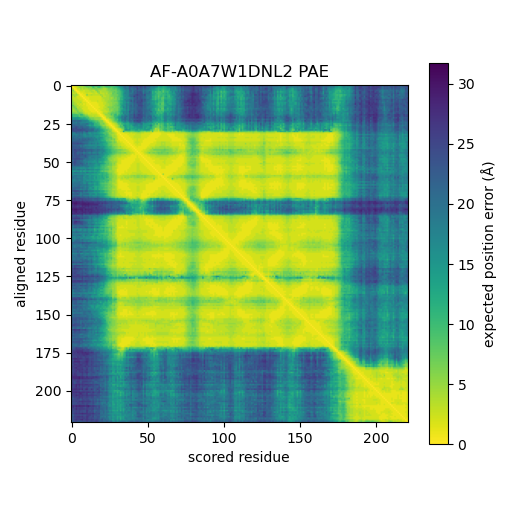A CA 1
ATOM 603 C C . PRO A 1 79 ? 11.737 -5.817 -26.749 1.00 62.59 79 PRO A C 1
ATOM 605 O O . PRO A 1 79 ? 12.531 -5.986 -27.680 1.00 62.59 79 PRO A O 1
ATOM 608 N N . LEU A 1 80 ? 10.852 -4.817 -26.726 1.00 61.84 80 LEU A N 1
ATOM 609 C CA . LEU A 1 80 ? 10.752 -3.811 -27.788 1.00 61.84 80 LEU A CA 1
ATOM 610 C C . LEU A 1 80 ? 12.062 -3.024 -27.943 1.00 61.84 80 LEU A C 1
ATOM 612 O O . LEU A 1 80 ? 12.393 -2.596 -29.049 1.00 61.84 80 LEU A O 1
ATOM 616 N N . PHE A 1 81 ? 12.837 -2.906 -26.860 1.00 60.12 81 PHE A N 1
ATOM 617 C CA . PHE A 1 81 ? 14.166 -2.310 -26.859 1.00 60.12 81 PHE A CA 1
ATOM 618 C C . PHE A 1 81 ? 15.218 -3.333 -26.385 1.00 60.12 81 PHE A C 1
ATOM 620 O O . PHE A 1 81 ? 15.313 -3.634 -25.189 1.00 60.12 81 PHE A O 1
ATOM 627 N N . PRO A 1 82 ? 16.030 -3.906 -27.296 1.00 58.12 82 PRO A N 1
ATOM 628 C CA . PRO A 1 82 ? 17.052 -4.876 -26.921 1.00 58.12 82 PRO A CA 1
ATOM 629 C C . PRO A 1 82 ? 18.080 -4.243 -25.967 1.00 58.12 82 PRO A C 1
ATOM 631 O O . PRO A 1 82 ? 18.730 -3.257 -26.302 1.00 58.12 82 PRO A O 1
ATOM 634 N N . GLY A 1 83 ? 18.223 -4.830 -24.773 1.00 63.19 83 GLY A N 1
ATOM 635 C CA . GLY A 1 83 ? 19.210 -4.437 -23.759 1.00 63.19 83 GLY A CA 1
ATOM 636 C C . GLY A 1 83 ? 18.719 -3.487 -22.661 1.00 63.19 83 GLY A C 1
ATOM 637 O O . GLY A 1 83 ? 19.496 -3.195 -21.757 1.00 63.19 83 GLY A O 1
ATOM 638 N N . VAL A 1 84 ? 17.464 -3.026 -22.703 1.00 63.25 84 VAL A N 1
ATOM 639 C CA . VAL A 1 84 ? 16.958 -2.004 -21.760 1.00 63.25 84 VAL A CA 1
ATOM 640 C C . VAL A 1 84 ? 16.046 -2.597 -20.682 1.00 63.25 84 VAL A C 1
ATOM 642 O O . VAL A 1 84 ? 16.006 -2.104 -19.556 1.00 63.25 84 VAL A O 1
ATOM 645 N N . SER A 1 85 ? 15.387 -3.712 -20.994 1.00 76.19 85 SER A N 1
ATOM 646 C CA . SER A 1 85 ? 14.274 -4.222 -20.187 1.00 76.19 85 SER A CA 1
ATOM 647 C C . SER A 1 85 ? 14.588 -5.630 -19.737 1.00 76.19 85 SER A C 1
ATOM 649 O O . SER A 1 85 ? 14.324 -6.619 -20.418 1.00 76.19 85 SER A O 1
ATOM 651 N N . VAL A 1 86 ? 15.235 -5.700 -18.580 1.00 86.06 86 VAL A N 1
ATOM 652 C CA . VAL A 1 86 ? 15.566 -6.944 -17.891 1.00 86.06 86 VAL A CA 1
ATOM 653 C C . VAL A 1 86 ? 14.748 -6.994 -16.612 1.00 86.06 86 VAL A C 1
ATOM 655 O O . VAL A 1 86 ? 14.523 -5.963 -15.972 1.00 86.06 86 VAL A O 1
ATOM 658 N N . ALA A 1 87 ? 14.293 -8.190 -16.240 1.00 90.81 87 ALA A N 1
ATOM 659 C CA . ALA A 1 87 ? 13.632 -8.382 -14.961 1.00 90.81 87 ALA A CA 1
ATOM 660 C C . ALA A 1 87 ? 14.545 -7.911 -13.820 1.00 90.81 87 ALA A C 1
ATOM 662 O O . ALA A 1 87 ? 15.732 -8.242 -13.787 1.00 90.81 87 ALA A O 1
ATOM 663 N N . HIS A 1 88 ? 14.002 -7.121 -12.902 1.00 92.88 88 HIS A N 1
ATOM 664 C CA . HIS A 1 88 ? 14.768 -6.554 -11.797 1.00 92.88 88 HIS A CA 1
ATOM 665 C C . HIS A 1 88 ? 13.881 -6.316 -10.579 1.00 92.88 88 HIS A C 1
ATOM 667 O O . HIS A 1 88 ? 12.651 -6.291 -10.678 1.00 92.88 88 HIS A O 1
ATOM 673 N N . THR A 1 89 ? 14.512 -6.175 -9.416 1.00 95.81 89 THR A N 1
ATOM 674 C CA . THR A 1 89 ? 13.812 -5.961 -8.149 1.00 95.81 89 THR A CA 1
ATOM 675 C C . THR A 1 89 ? 13.897 -4.515 -7.702 1.00 95.81 89 THR A C 1
ATOM 677 O O . THR A 1 89 ? 14.888 -3.836 -7.970 1.00 95.81 89 THR A O 1
ATOM 680 N N . HIS A 1 90 ? 12.876 -4.079 -6.969 1.00 96.88 90 HIS A N 1
ATOM 681 C CA . HIS A 1 90 ? 12.845 -2.818 -6.244 1.00 96.88 90 HIS A CA 1
ATOM 682 C C . HIS A 1 90 ? 12.438 -3.044 -4.796 1.00 96.88 90 HIS A C 1
ATOM 684 O O . HIS A 1 90 ? 11.603 -3.898 -4.505 1.00 96.88 90 HIS A O 1
ATOM 690 N N . HIS A 1 91 ? 12.984 -2.241 -3.894 1.00 97.56 91 HIS A N 1
ATOM 691 C CA . HIS A 1 91 ? 12.456 -2.083 -2.548 1.00 97.56 91 HIS A CA 1
ATOM 692 C C . HIS A 1 91 ? 12.105 -0.619 -2.328 1.00 97.56 91 HIS A C 1
ATOM 694 O O . HIS A 1 91 ? 12.929 0.257 -2.586 1.00 97.56 91 HIS A O 1
ATOM 700 N N . VAL A 1 92 ? 10.901 -0.365 -1.835 1.00 97.88 92 VAL A N 1
ATOM 701 C CA . VAL A 1 92 ? 10.392 0.969 -1.516 1.00 97.88 92 VAL A CA 1
ATOM 702 C C . VAL A 1 92 ? 10.085 1.000 -0.033 1.00 97.88 92 VAL A C 1
ATOM 704 O O . VAL A 1 92 ? 9.467 0.071 0.478 1.00 97.88 92 VAL A O 1
ATOM 707 N N . SER A 1 93 ? 10.488 2.052 0.669 1.00 98.12 93 SER A N 1
ATOM 708 C CA . SER A 1 93 ? 10.104 2.233 2.070 1.00 98.12 93 SER A CA 1
ATOM 709 C C . SER A 1 93 ? 9.813 3.683 2.414 1.00 98.12 93 SER A C 1
ATOM 711 O O . SER A 1 93 ? 10.539 4.568 1.969 1.00 98.12 93 SER A O 1
ATOM 713 N N . ILE A 1 94 ? 8.818 3.907 3.267 1.00 98.44 94 ILE A N 1
ATOM 714 C CA . ILE A 1 94 ? 8.553 5.181 3.940 1.00 98.44 94 ILE A CA 1
ATOM 715 C C . ILE A 1 94 ? 8.812 4.955 5.428 1.00 98.44 94 ILE A C 1
ATOM 717 O O . ILE A 1 94 ? 8.277 4.010 6.005 1.00 98.44 94 ILE A O 1
ATOM 721 N N . VAL A 1 95 ? 9.613 5.817 6.048 1.00 98.12 95 VAL A N 1
ATOM 722 C CA . VAL A 1 95 ? 9.866 5.795 7.496 1.00 98.12 95 VAL A CA 1
ATOM 723 C C . VAL A 1 95 ? 9.183 7.005 8.117 1.00 98.12 95 VAL A C 1
ATOM 725 O O . VAL A 1 95 ? 9.375 8.117 7.628 1.00 98.12 95 VAL A O 1
ATOM 728 N N . GLU A 1 96 ? 8.403 6.790 9.179 1.00 97.19 96 GLU A N 1
ATOM 729 C CA . GLU A 1 96 ? 7.646 7.848 9.872 1.00 97.19 96 GLU A CA 1
ATOM 730 C C . GLU A 1 96 ? 6.717 8.647 8.934 1.00 97.19 96 GLU A C 1
ATOM 732 O O . GLU A 1 96 ? 6.538 9.860 9.083 1.00 97.19 96 GLU A O 1
ATOM 737 N N . GLY A 1 97 ? 6.108 7.967 7.958 1.00 98.12 97 GLY A N 1
ATOM 738 C CA . GLY A 1 97 ? 5.174 8.571 7.011 1.00 98.12 97 GLY A CA 1
ATOM 739 C C . GLY A 1 97 ? 3.950 9.161 7.707 1.00 98.12 97 GLY A C 1
ATOM 740 O O . GLY A 1 97 ? 3.510 8.663 8.744 1.00 98.12 97 GLY A O 1
ATOM 741 N N . ASP A 1 98 ? 3.394 10.222 7.129 1.00 98.44 98 ASP A N 1
ATOM 742 C CA . ASP A 1 98 ? 2.155 10.833 7.602 1.00 98.44 98 ASP A CA 1
ATOM 743 C C . ASP A 1 98 ? 0.983 9.897 7.297 1.00 98.44 98 ASP A C 1
ATOM 745 O O . ASP A 1 98 ? 0.751 9.542 6.139 1.00 98.44 98 ASP A O 1
ATOM 749 N N . VAL A 1 99 ? 0.245 9.502 8.335 1.00 97.75 99 VAL A N 1
ATOM 750 C CA . VAL A 1 99 ? -0.950 8.658 8.223 1.00 97.75 99 VAL A CA 1
ATOM 751 C C . VAL A 1 99 ? -2.203 9.509 8.378 1.00 97.75 99 VAL A C 1
ATOM 753 O O . VAL A 1 99 ? -2.326 10.302 9.311 1.00 97.75 99 VAL A O 1
ATOM 756 N N . ALA A 1 100 ? -3.161 9.301 7.481 1.00 96.25 100 ALA A N 1
ATOM 757 C CA . ALA A 1 100 ? -4.495 9.869 7.555 1.00 96.25 100 ALA A CA 1
ATOM 758 C C . ALA A 1 100 ? -5.538 8.759 7.411 1.00 96.25 100 ALA A C 1
ATOM 760 O O . ALA A 1 100 ? -5.495 7.974 6.466 1.00 96.25 100 ALA A O 1
ATOM 761 N N . ILE A 1 101 ? -6.500 8.718 8.332 1.00 93.88 101 ILE A N 1
ATOM 762 C CA . ILE A 1 101 ? -7.660 7.830 8.247 1.00 93.88 101 ILE A CA 1
ATOM 763 C C . ILE A 1 101 ? -8.883 8.704 8.003 1.00 93.88 101 ILE A C 1
ATOM 765 O O . ILE A 1 101 ? -9.228 9.553 8.824 1.00 93.88 101 ILE A O 1
ATOM 769 N N . THR A 1 102 ? -9.524 8.510 6.859 1.00 94.06 102 THR A N 1
ATOM 770 C CA . THR A 1 102 ? -10.758 9.205 6.485 1.00 94.06 102 THR A CA 1
ATOM 771 C C . THR A 1 102 ? -11.883 8.201 6.274 1.00 94.06 102 THR A C 1
ATOM 773 O O . THR A 1 102 ? -11.669 6.990 6.302 1.00 94.06 102 THR A O 1
ATOM 776 N N . VAL A 1 103 ? -13.100 8.700 6.092 1.00 90.50 103 VAL A N 1
ATOM 777 C CA . VAL A 1 103 ? -14.281 7.883 5.819 1.00 90.50 103 VAL A CA 1
ATOM 778 C C . VAL A 1 103 ? -14.889 8.371 4.511 1.00 90.50 103 VAL A C 1
ATOM 780 O O . VAL A 1 103 ? -15.062 9.575 4.323 1.00 90.50 103 VAL A O 1
ATOM 783 N N . ASN A 1 104 ? -15.183 7.458 3.587 1.00 90.75 104 ASN A N 1
ATOM 784 C CA . ASN A 1 104 ? -15.817 7.820 2.320 1.00 90.75 104 ASN A CA 1
ATOM 785 C C . ASN A 1 104 ? -17.334 8.034 2.466 1.00 90.75 104 ASN A C 1
ATOM 787 O O . ASN A 1 104 ? -17.913 7.804 3.526 1.00 90.75 104 ASN A O 1
ATOM 791 N N . ALA A 1 105 ? -17.998 8.438 1.378 1.00 91.94 105 ALA A N 1
ATOM 792 C CA . ALA A 1 105 ? -19.442 8.698 1.364 1.00 91.94 105 ALA A CA 1
ATOM 793 C C . ALA A 1 105 ? -20.309 7.501 1.816 1.00 91.94 105 ALA A C 1
ATOM 795 O O . ALA A 1 105 ? -21.441 7.700 2.246 1.00 91.94 105 ALA A O 1
ATOM 796 N N . ASN A 1 106 ? -19.775 6.277 1.752 1.00 89.62 106 ASN A N 1
ATOM 797 C CA . ASN A 1 106 ? -20.464 5.048 2.148 1.00 89.62 106 ASN A CA 1
ATOM 798 C C . ASN A 1 106 ? -20.160 4.621 3.594 1.00 89.62 106 ASN A C 1
ATOM 800 O O . ASN A 1 106 ? -20.608 3.558 4.012 1.00 89.62 106 ASN A O 1
ATOM 804 N N . GLY A 1 107 ? -19.391 5.408 4.353 1.00 87.19 107 GLY A N 1
ATOM 805 C CA . GLY A 1 107 ? -19.011 5.064 5.723 1.00 87.19 107 GLY A CA 1
ATOM 806 C C . GLY A 1 107 ? -17.788 4.145 5.839 1.00 87.19 107 GLY A C 1
ATOM 807 O O . GLY A 1 107 ? -17.444 3.753 6.951 1.00 87.19 107 GLY A O 1
ATOM 808 N N . ASN A 1 108 ? -17.105 3.815 4.736 1.00 86.50 108 ASN A N 1
ATOM 809 C CA . ASN A 1 108 ? -15.936 2.928 4.770 1.00 86.50 108 ASN A CA 1
ATOM 810 C C . ASN A 1 108 ? -14.652 3.705 5.053 1.00 86.50 108 ASN A C 1
ATOM 812 O O . ASN A 1 108 ? -14.407 4.752 4.444 1.00 86.50 108 ASN A O 1
ATOM 816 N N . SER A 1 109 ? -13.816 3.150 5.931 1.00 88.56 109 SER A N 1
ATOM 817 C CA . SER A 1 109 ? -12.496 3.693 6.245 1.00 88.56 109 SER A CA 1
ATOM 818 C C . SER A 1 109 ? -11.569 3.654 5.030 1.00 88.56 109 SER A C 1
ATOM 820 O O . SER A 1 109 ? -11.476 2.649 4.323 1.00 88.56 109 SER A O 1
ATOM 822 N N . ILE A 1 110 ? -10.848 4.750 4.820 1.00 94.62 110 ILE A N 1
ATOM 823 C CA . ILE A 1 110 ? -9.733 4.868 3.885 1.00 94.62 110 ILE A CA 1
ATOM 824 C C . ILE A 1 110 ? -8.515 5.260 4.705 1.00 94.62 110 ILE A C 1
ATOM 826 O O . ILE A 1 110 ? -8.504 6.317 5.336 1.00 94.62 110 ILE A O 1
ATOM 830 N N . LEU A 1 111 ? -7.495 4.412 4.681 1.00 96.19 111 LEU A N 1
ATOM 831 C CA . LEU A 1 111 ? -6.208 4.689 5.293 1.00 96.19 111 LEU A CA 1
ATOM 832 C C . LEU A 1 111 ? -5.239 5.134 4.205 1.00 96.19 111 LEU A C 1
ATOM 834 O O . LEU A 1 111 ? -5.035 4.419 3.229 1.00 96.19 111 LEU A O 1
ATOM 838 N N . THR A 1 112 ? -4.604 6.281 4.397 1.00 98.00 112 THR A N 1
ATOM 839 C CA . THR A 1 112 ? -3.529 6.762 3.531 1.00 98.00 112 THR A CA 1
ATOM 840 C C . THR A 1 112 ? -2.264 6.938 4.352 1.00 98.00 112 THR A C 1
ATOM 842 O O . THR A 1 112 ? -2.316 7.531 5.426 1.00 98.00 112 THR A O 1
ATOM 845 N N . ILE A 1 113 ? -1.133 6.456 3.841 1.00 98.38 113 ILE A N 1
ATOM 846 C CA . ILE A 1 113 ? 0.200 6.823 4.322 1.00 98.38 113 ILE A CA 1
ATOM 847 C C . ILE A 1 113 ? 0.968 7.509 3.196 1.00 98.38 113 ILE A C 1
ATOM 849 O O . ILE A 1 113 ? 0.942 7.056 2.052 1.00 98.38 113 ILE A O 1
ATOM 853 N N . SER A 1 114 ? 1.649 8.606 3.508 1.00 98.62 114 SER A N 1
ATOM 854 C CA . SER A 1 114 ? 2.484 9.318 2.542 1.00 98.62 114 SER A CA 1
ATOM 855 C C . SER A 1 114 ? 3.779 9.827 3.153 1.00 98.62 114 SER A C 1
ATOM 857 O O . SER A 1 114 ? 3.833 10.160 4.334 1.00 98.62 114 SER A O 1
ATOM 859 N N . GLY A 1 115 ? 4.821 9.925 2.337 1.00 98.31 115 GLY A N 1
ATOM 860 C CA . GLY A 1 115 ? 6.100 10.488 2.749 1.00 98.31 115 GLY A CA 1
ATOM 861 C C . GLY A 1 115 ? 7.168 10.347 1.667 1.00 98.31 115 GLY A C 1
ATOM 862 O O . GLY A 1 115 ? 6.897 9.796 0.597 1.00 98.31 115 GLY A O 1
ATOM 863 N N . PRO A 1 116 ? 8.387 10.848 1.917 1.00 98.12 116 PRO A N 1
ATOM 864 C CA . PRO A 1 116 ? 9.519 10.590 1.038 1.00 98.12 116 PRO A CA 1
ATOM 865 C C . PRO A 1 116 ? 9.879 9.098 1.073 1.00 98.12 116 PRO A C 1
ATOM 867 O O . PRO A 1 116 ? 10.075 8.519 2.141 1.00 98.12 116 PRO A O 1
ATOM 870 N N . GLY A 1 117 ? 9.969 8.476 -0.101 1.00 97.56 117 GLY A N 1
ATOM 871 C CA . GLY A 1 117 ? 10.362 7.079 -0.248 1.00 97.56 117 GLY A CA 1
ATOM 872 C C . GLY A 1 117 ? 11.877 6.901 -0.341 1.00 97.56 117 GLY A C 1
ATOM 873 O O . GLY A 1 117 ? 12.567 7.676 -1.005 1.00 97.56 117 GLY A O 1
ATOM 874 N N . THR A 1 118 ? 12.394 5.838 0.263 1.00 97.56 118 THR A N 1
ATOM 875 C CA . THR A 1 118 ? 13.735 5.303 -0.007 1.00 97.56 118 THR A CA 1
ATOM 876 C C . THR A 1 118 ? 13.609 4.150 -0.988 1.00 97.56 118 THR A C 1
ATOM 878 O O . THR A 1 118 ? 12.788 3.257 -0.778 1.00 97.56 118 THR A O 1
ATOM 881 N N . PHE A 1 119 ? 14.433 4.160 -2.035 1.00 96.94 119 PHE A N 1
ATOM 882 C CA . PHE A 1 119 ? 14.369 3.175 -3.110 1.00 96.94 119 PHE A CA 1
ATOM 883 C C . PHE A 1 119 ? 15.676 2.403 -3.217 1.00 96.94 119 PHE A C 1
ATOM 885 O O . PHE A 1 119 ? 16.756 2.994 -3.264 1.00 96.94 119 PHE A O 1
ATOM 892 N N . THR A 1 120 ? 15.587 1.082 -3.324 1.00 96.19 120 THR A N 1
ATOM 893 C CA . THR A 1 120 ? 16.699 0.242 -3.776 1.00 96.19 120 THR A CA 1
ATOM 894 C C . THR A 1 120 ? 16.279 -0.540 -5.008 1.00 96.19 120 THR A C 1
ATOM 896 O O . THR A 1 120 ? 15.102 -0.827 -5.187 1.00 96.19 120 THR A O 1
ATOM 899 N N . GLY A 1 121 ? 17.241 -0.859 -5.866 1.00 93.56 121 GLY A N 1
ATOM 900 C CA . GLY A 1 121 ? 17.055 -1.609 -7.097 1.00 93.56 121 GLY A CA 1
ATOM 901 C C . GLY A 1 121 ? 18.139 -2.670 -7.179 1.00 93.56 121 GLY A C 1
ATOM 902 O O . GLY A 1 121 ? 19.323 -2.337 -7.075 1.00 93.56 121 GLY A O 1
ATOM 903 N N . ASN A 1 122 ? 17.756 -3.942 -7.299 1.00 92.81 122 ASN A N 1
ATOM 904 C CA . ASN A 1 122 ? 18.680 -5.082 -7.252 1.00 92.81 122 ASN A CA 1
ATOM 905 C C . ASN A 1 122 ? 19.617 -5.047 -6.025 1.00 92.81 122 ASN A C 1
ATOM 907 O O . ASN A 1 122 ? 20.817 -5.291 -6.138 1.00 92.81 122 ASN A O 1
ATOM 911 N N . GLY A 1 123 ? 19.083 -4.663 -4.859 1.00 89.31 123 GLY A N 1
ATOM 912 C CA . GLY A 1 123 ? 19.839 -4.549 -3.605 1.00 89.31 123 GLY A CA 1
ATOM 913 C C . GLY A 1 123 ? 20.738 -3.311 -3.482 1.00 89.31 123 GLY A C 1
ATOM 914 O O . GLY A 1 123 ? 21.326 -3.103 -2.425 1.00 89.31 123 GLY A O 1
ATOM 915 N N . ASN A 1 124 ? 20.825 -2.463 -4.510 1.00 91.31 124 ASN A N 1
ATOM 916 C CA . ASN A 1 124 ? 21.618 -1.234 -4.481 1.00 91.31 124 ASN A CA 1
ATOM 917 C C . ASN A 1 124 ? 20.734 -0.019 -4.225 1.00 91.31 124 ASN A C 1
ATOM 919 O O . ASN A 1 124 ? 19.660 0.095 -4.815 1.00 91.31 124 ASN A O 1
ATOM 923 N N . LEU A 1 125 ? 21.191 0.911 -3.385 1.00 88.56 125 LEU A N 1
ATOM 924 C CA . LEU A 1 125 ? 20.475 2.163 -3.148 1.00 88.56 125 LEU A CA 1
ATOM 925 C C . LEU A 1 125 ? 20.342 2.954 -4.457 1.00 88.56 125 LEU A C 1
ATOM 927 O O . LEU A 1 125 ? 21.335 3.258 -5.114 1.00 88.56 125 LEU A O 1
ATOM 931 N N . GLN A 1 126 ? 19.111 3.312 -4.809 1.00 86.81 126 GLN A N 1
ATOM 932 C CA . GLN A 1 126 ? 18.796 4.112 -5.988 1.00 86.81 126 GLN A CA 1
ATOM 933 C C . GLN A 1 126 ? 18.619 5.564 -5.553 1.00 86.81 126 GLN A C 1
ATOM 935 O O . GLN A 1 126 ? 17.512 6.041 -5.277 1.00 86.81 126 GLN A O 1
ATOM 940 N N . SER A 1 127 ? 19.741 6.276 -5.449 1.00 77.88 127 SER A N 1
ATOM 941 C CA . SER A 1 127 ? 19.759 7.674 -5.004 1.00 77.88 127 SER A CA 1
ATOM 942 C C . SER A 1 127 ? 18.963 8.598 -5.929 1.00 77.88 127 SER A C 1
ATOM 944 O O . SER A 1 127 ? 18.373 9.556 -5.447 1.00 77.88 127 SER A O 1
ATOM 946 N N . ALA A 1 128 ? 18.882 8.281 -7.226 1.00 87.62 128 ALA A N 1
ATOM 947 C CA . ALA A 1 128 ? 18.136 9.067 -8.208 1.00 87.62 128 ALA A CA 1
ATOM 948 C C . ALA A 1 128 ? 16.622 9.130 -7.930 1.00 87.62 128 ALA A C 1
ATOM 950 O O . ALA A 1 128 ? 15.969 10.082 -8.347 1.00 87.62 128 ALA A O 1
ATOM 951 N N . PHE A 1 129 ? 16.065 8.134 -7.233 1.00 90.88 129 PHE A N 1
ATOM 952 C CA . PHE A 1 129 ? 14.632 8.065 -6.919 1.00 90.88 129 PHE A CA 1
ATOM 953 C C . PHE A 1 129 ? 14.351 8.331 -5.438 1.00 90.88 129 PHE A C 1
ATOM 955 O O . PHE A 1 129 ? 13.247 8.737 -5.083 1.00 90.88 129 PHE A O 1
ATOM 962 N N . SER A 1 130 ? 15.341 8.119 -4.568 1.00 95.06 130 SER A N 1
ATOM 963 C CA . SER A 1 130 ? 15.205 8.334 -3.126 1.00 95.06 130 SER A CA 1
ATOM 964 C C . SER A 1 130 ? 14.869 9.790 -2.799 1.00 95.06 130 SER A C 1
ATOM 966 O O . SER A 1 130 ? 15.443 10.720 -3.358 1.00 95.06 130 SER A O 1
ATOM 968 N N . GLY A 1 131 ? 13.904 9.979 -1.902 1.00 96.19 131 GLY A N 1
ATOM 969 C CA . GLY A 1 131 ? 13.286 11.271 -1.598 1.00 96.19 131 GLY A CA 1
ATOM 970 C C . GLY A 1 131 ? 12.040 11.582 -2.434 1.00 96.19 131 GLY A C 1
ATOM 971 O O . GLY A 1 131 ? 11.318 12.520 -2.102 1.00 96.19 131 GLY A O 1
ATOM 972 N N . SER A 1 132 ? 11.745 10.796 -3.475 1.00 97.69 132 SER A N 1
ATOM 973 C CA . SER A 1 132 ? 10.509 10.952 -4.248 1.00 97.69 132 SER A CA 1
ATOM 974 C C . SER A 1 132 ? 9.277 10.663 -3.383 1.00 97.69 132 SER A C 1
ATOM 976 O O . SER A 1 132 ? 9.323 9.747 -2.557 1.00 97.69 132 SER A O 1
ATOM 978 N N . PRO A 1 133 ? 8.175 11.418 -3.538 1.00 98.25 133 PRO A N 1
ATOM 979 C CA . PRO A 1 133 ? 6.975 11.204 -2.742 1.00 98.25 133 PRO A CA 1
ATOM 980 C C . PRO A 1 133 ? 6.337 9.856 -3.083 1.00 98.25 133 PRO A C 1
ATOM 982 O O . PRO A 1 133 ? 6.088 9.552 -4.249 1.00 98.25 133 PRO A O 1
ATOM 985 N N . VAL A 1 134 ? 6.034 9.074 -2.054 1.00 98.44 134 VAL A N 1
ATOM 986 C CA . VAL A 1 134 ? 5.248 7.844 -2.153 1.00 98.44 134 VAL A CA 1
ATOM 987 C C . VAL A 1 134 ? 3.961 8.052 -1.375 1.00 98.44 134 VAL A C 1
ATOM 989 O O . VAL A 1 134 ? 3.979 8.561 -0.253 1.00 98.44 134 VAL A O 1
ATOM 992 N N . GLN A 1 135 ? 2.845 7.659 -1.976 1.00 98.56 135 GLN A N 1
ATOM 993 C CA . GLN A 1 135 ? 1.547 7.613 -1.325 1.00 98.56 135 GLN A CA 1
ATOM 994 C C . GLN A 1 135 ? 0.972 6.213 -1.474 1.00 98.56 135 GLN A C 1
ATOM 996 O O . GLN A 1 135 ? 0.932 5.668 -2.572 1.00 98.56 135 GLN A O 1
ATOM 1001 N N . VAL A 1 136 ? 0.509 5.654 -0.365 1.00 98.44 136 VAL A N 1
ATOM 1002 C CA . VAL A 1 136 ? -0.177 4.370 -0.311 1.00 98.44 136 VAL A CA 1
ATOM 1003 C C . VAL A 1 136 ? -1.568 4.599 0.247 1.00 98.44 136 VAL A C 1
ATOM 1005 O O . VAL A 1 136 ? -1.726 5.247 1.282 1.00 98.44 136 VAL A O 1
ATOM 1008 N N . THR A 1 137 ? -2.569 4.038 -0.415 1.00 98.25 137 THR A N 1
ATOM 1009 C CA . THR A 1 137 ? -3.963 4.066 0.006 1.00 98.25 137 THR A CA 1
ATOM 1010 C C . THR A 1 137 ? -4.465 2.642 0.190 1.00 98.25 137 THR A C 1
ATOM 1012 O O . THR A 1 137 ? -4.388 1.806 -0.707 1.00 98.25 137 THR A O 1
ATOM 1015 N N . ILE A 1 138 ? -5.004 2.372 1.372 1.00 97.25 138 ILE A N 1
ATOM 1016 C CA . ILE A 1 138 ? -5.621 1.106 1.737 1.00 97.25 138 ILE A CA 1
ATOM 1017 C C . ILE A 1 138 ? -7.096 1.373 1.989 1.00 97.25 138 ILE A C 1
ATOM 1019 O O . ILE A 1 138 ? -7.474 2.199 2.824 1.00 97.25 138 ILE A O 1
ATOM 1023 N N . LYS A 1 139 ? -7.940 0.662 1.251 1.00 95.12 139 LYS A N 1
ATOM 1024 C CA . LYS A 1 139 ? -9.392 0.822 1.314 1.00 95.12 139 LYS A CA 1
ATOM 1025 C C . LYS A 1 139 ? -10.087 -0.524 1.315 1.00 95.12 139 LYS A C 1
ATOM 1027 O O . LYS A 1 139 ? -9.537 -1.541 0.887 1.00 95.12 139 LYS A O 1
ATOM 1032 N N . GLY A 1 140 ? -11.327 -0.517 1.764 1.00 90.88 140 GLY A N 1
ATOM 1033 C CA . GLY A 1 140 ? -12.166 -1.698 1.795 1.00 90.88 140 GLY A CA 1
ATOM 1034 C C . GLY A 1 140 ? -13.626 -1.381 1.525 1.00 90.88 140 GLY A C 1
ATOM 1035 O O . GLY A 1 140 ? -13.989 -0.281 1.099 1.00 90.88 140 GLY A O 1
ATOM 1036 N N . GLY A 1 141 ? -14.456 -2.388 1.747 1.00 84.56 141 GLY A N 1
ATOM 1037 C CA . GLY A 1 141 ? -15.905 -2.284 1.675 1.00 84.56 141 GLY A CA 1
ATOM 1038 C C . GLY A 1 141 ? -16.546 -2.401 3.053 1.00 84.56 141 GLY A C 1
ATOM 1039 O O . GLY A 1 141 ? -15.870 -2.513 4.072 1.00 84.56 141 GLY A O 1
ATOM 1040 N N . ASN A 1 142 ? -17.875 -2.464 3.066 1.00 80.38 142 ASN A N 1
ATOM 1041 C CA . ASN A 1 142 ? -18.648 -2.545 4.307 1.00 80.38 142 ASN A CA 1
ATOM 1042 C C . ASN A 1 142 ? -18.374 -3.846 5.086 1.00 80.38 142 ASN A C 1
ATOM 1044 O O . ASN A 1 142 ? -18.501 -3.871 6.304 1.00 80.38 142 ASN A O 1
ATOM 1048 N N . ALA A 1 143 ? -18.026 -4.929 4.380 1.00 77.31 143 ALA A N 1
ATOM 1049 C CA . ALA A 1 143 ? -17.762 -6.239 4.976 1.00 77.31 143 ALA A CA 1
ATOM 1050 C C . ALA A 1 143 ? -16.300 -6.427 5.418 1.00 77.31 143 ALA A C 1
ATOM 1052 O O . ALA A 1 143 ? -16.036 -7.180 6.348 1.00 77.31 143 ALA A O 1
ATOM 1053 N N . ILE A 1 144 ? -15.348 -5.768 4.748 1.00 80.19 144 ILE A N 1
ATOM 1054 C CA . ILE A 1 144 ? -13.910 -5.882 5.022 1.00 80.19 144 ILE A CA 1
ATOM 1055 C C . ILE A 1 144 ? -13.319 -4.480 4.943 1.00 80.19 144 ILE A C 1
ATOM 1057 O O . ILE A 1 144 ? -13.235 -3.918 3.852 1.00 80.19 144 ILE A O 1
ATOM 1061 N N . SER A 1 145 ? -12.899 -3.925 6.082 1.00 83.12 145 SER A N 1
ATOM 1062 C CA . SER A 1 145 ? -12.440 -2.531 6.179 1.00 83.12 145 SER A CA 1
ATOM 1063 C C . SER A 1 145 ? -11.191 -2.239 5.344 1.00 83.12 145 SER A C 1
ATOM 1065 O O . SER A 1 145 ? -11.046 -1.130 4.839 1.00 83.12 145 SER A O 1
ATOM 1067 N N . TYR A 1 146 ? -10.321 -3.234 5.159 1.00 90.75 146 TYR A N 1
ATOM 1068 C CA . TYR A 1 146 ? -9.095 -3.128 4.371 1.00 90.75 146 TYR A CA 1
ATOM 1069 C C . TYR A 1 146 ? -8.957 -4.361 3.478 1.00 90.75 146 TYR A C 1
ATOM 1071 O O . TYR A 1 146 ? -8.716 -5.457 3.973 1.00 90.75 146 TYR A O 1
ATOM 1079 N N . SER A 1 147 ? -9.126 -4.192 2.168 1.00 93.69 147 SER A N 1
ATOM 1080 C CA . SER A 1 147 ? -9.036 -5.298 1.202 1.00 93.69 147 SER A CA 1
ATOM 1081 C C . SER A 1 147 ? -8.202 -4.957 -0.028 1.00 93.69 147 SER A C 1
ATOM 1083 O O . SER A 1 147 ? -7.607 -5.848 -0.625 1.00 93.69 147 SER A O 1
ATOM 1085 N N . ASN A 1 148 ? -8.138 -3.678 -0.398 1.00 96.62 148 ASN A N 1
ATOM 1086 C CA . ASN A 1 148 ? -7.454 -3.195 -1.590 1.00 96.62 148 ASN A CA 1
ATOM 1087 C C . ASN A 1 148 ? -6.289 -2.289 -1.203 1.00 96.62 148 ASN A C 1
ATOM 1089 O O . ASN A 1 148 ? -6.397 -1.501 -0.260 1.00 96.62 148 ASN A O 1
ATOM 1093 N N . PHE A 1 149 ? -5.217 -2.391 -1.977 1.00 97.94 149 PHE A N 1
ATOM 1094 C CA . PHE A 1 149 ? -4.010 -1.586 -1.872 1.00 97.94 149 PHE A CA 1
ATOM 1095 C C . PHE A 1 149 ? -3.801 -0.819 -3.176 1.00 97.94 149 PHE A C 1
ATOM 1097 O O . PHE A 1 149 ? -3.933 -1.386 -4.261 1.00 97.94 149 PHE A O 1
ATOM 1104 N N . GLU A 1 150 ? -3.451 0.453 -3.049 1.00 98.44 150 GLU A N 1
ATOM 1105 C CA . GLU A 1 150 ? -3.053 1.331 -4.142 1.00 98.44 150 GLU A CA 1
ATOM 1106 C C . GLU A 1 150 ? -1.775 2.064 -3.734 1.00 98.44 150 GLU A C 1
ATOM 1108 O O . GLU A 1 150 ? -1.687 2.565 -2.614 1.00 98.44 150 GLU A O 1
ATOM 1113 N N . MET A 1 151 ? -0.790 2.151 -4.625 1.00 98.38 151 MET A N 1
ATOM 1114 C CA . MET A 1 151 ? 0.425 2.934 -4.402 1.00 98.38 151 MET A CA 1
ATOM 1115 C C . MET A 1 151 ? 0.737 3.807 -5.609 1.00 98.38 151 MET A C 1
ATOM 1117 O O . MET A 1 151 ? 0.736 3.343 -6.744 1.00 98.38 151 MET A O 1
ATOM 1121 N N . ILE A 1 152 ? 1.056 5.068 -5.344 1.00 97.81 152 ILE A N 1
ATOM 1122 C CA . ILE A 1 152 ? 1.509 6.043 -6.331 1.00 97.81 152 ILE A CA 1
ATOM 1123 C C . ILE A 1 152 ? 2.920 6.479 -5.950 1.00 97.81 152 ILE A C 1
ATOM 1125 O O . ILE A 1 152 ? 3.194 6.809 -4.792 1.00 97.81 152 ILE A O 1
ATOM 1129 N N . ILE A 1 153 ? 3.806 6.508 -6.942 1.00 97.19 153 ILE A N 1
ATOM 1130 C CA . ILE A 1 153 ? 5.159 7.044 -6.817 1.00 97.19 153 ILE A CA 1
ATOM 1131 C C . ILE A 1 153 ? 5.224 8.328 -7.647 1.00 97.19 153 ILE A C 1
ATOM 1133 O O . ILE A 1 153 ? 5.136 8.297 -8.873 1.00 97.19 153 ILE A O 1
ATOM 1137 N N . GLY A 1 154 ? 5.336 9.470 -6.975 1.00 96.31 154 GLY A N 1
ATOM 1138 C CA . GLY A 1 154 ? 5.433 10.778 -7.619 1.00 96.31 154 GLY A CA 1
ATOM 1139 C C . GLY A 1 154 ? 6.873 11.264 -7.767 1.00 96.31 154 GLY A C 1
ATOM 1140 O O . GLY A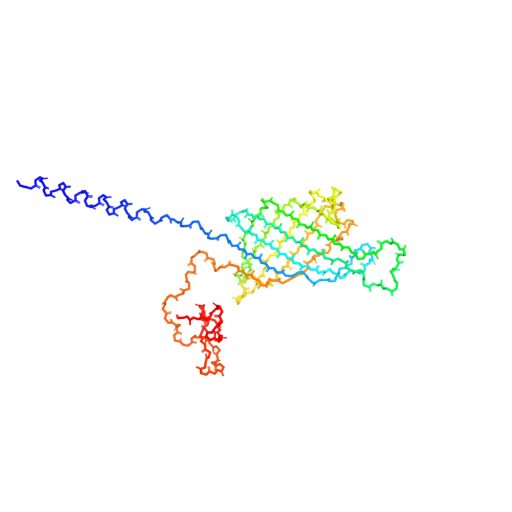 1 154 ? 7.822 10.576 -7.412 1.00 96.31 154 GLY A O 1
ATOM 1141 N N . GLY A 1 155 ? 7.033 12.501 -8.239 1.00 95.44 155 GLY A N 1
ATOM 1142 C CA . GLY A 1 155 ? 8.340 13.132 -8.449 1.00 95.44 155 GLY A CA 1
ATOM 1143 C C . GLY A 1 155 ? 8.949 12.783 -9.808 1.00 95.44 155 GLY A C 1
ATOM 1144 O O . GLY A 1 155 ? 8.911 11.642 -10.244 1.00 95.44 155 GLY A O 1
ATOM 1145 N N . LEU A 1 156 ? 9.538 13.775 -10.484 1.00 93.94 156 LEU A N 1
ATOM 1146 C CA . LEU A 1 156 ? 9.954 13.650 -11.888 1.00 93.94 156 LEU A CA 1
ATOM 1147 C C . LEU A 1 156 ? 10.888 12.456 -12.149 1.00 93.94 156 LEU A C 1
ATOM 1149 O O . LEU A 1 156 ? 10.673 11.703 -13.094 1.00 93.94 156 LEU A O 1
ATOM 1153 N N . ALA A 1 157 ? 11.913 12.270 -11.311 1.00 91.56 157 ALA A N 1
ATOM 1154 C CA . ALA A 1 157 ? 12.892 11.201 -11.500 1.00 91.56 157 ALA A CA 1
ATOM 1155 C C . ALA A 1 157 ? 12.271 9.807 -11.340 1.00 91.56 157 ALA A C 1
ATOM 1157 O O . ALA A 1 157 ? 12.533 8.925 -12.153 1.00 91.56 157 ALA A O 1
ATOM 1158 N N . ALA A 1 158 ? 11.421 9.619 -10.329 1.00 93.56 158 ALA A N 1
ATOM 1159 C CA . ALA A 1 158 ? 10.749 8.349 -10.114 1.00 93.56 158 ALA A CA 1
ATOM 1160 C C . ALA A 1 158 ? 9.631 8.116 -11.142 1.00 93.56 158 ALA A C 1
ATOM 1162 O O . ALA A 1 158 ? 9.530 7.016 -11.667 1.00 93.56 158 ALA A O 1
ATOM 1163 N N . THR A 1 159 ? 8.862 9.135 -11.531 1.00 94.06 159 THR A N 1
ATOM 1164 C CA . THR A 1 159 ? 7.850 9.024 -12.595 1.00 94.06 159 THR A CA 1
ATOM 1165 C C . THR A 1 159 ? 8.462 8.633 -13.944 1.00 94.06 159 THR A C 1
ATOM 1167 O O . THR A 1 159 ? 7.876 7.834 -14.665 1.00 94.06 159 THR A O 1
ATOM 1170 N N . ASN A 1 160 ? 9.667 9.105 -14.273 1.00 91.50 160 ASN A N 1
ATOM 1171 C C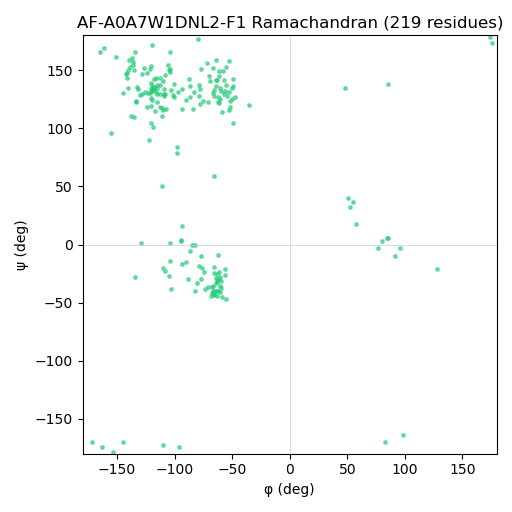A . ASN A 1 160 ? 10.376 8.650 -15.475 1.00 91.50 160 ASN A CA 1
ATOM 1172 C C . ASN A 1 160 ? 10.784 7.166 -15.413 1.00 91.50 160 ASN A C 1
ATOM 1174 O O . ASN A 1 160 ? 11.078 6.577 -16.447 1.00 91.50 160 ASN A O 1
ATOM 1178 N N . HIS A 1 161 ? 10.839 6.559 -14.224 1.00 91.94 161 HIS A N 1
ATOM 1179 C CA . HIS A 1 161 ? 11.239 5.160 -14.037 1.00 91.94 161 HIS A CA 1
ATOM 1180 C C . HIS A 1 161 ? 10.062 4.214 -13.784 1.00 91.94 161 HIS A C 1
ATOM 1182 O O . HIS A 1 161 ? 10.088 3.093 -14.274 1.00 91.94 161 HIS A O 1
ATOM 1188 N N . TYR A 1 162 ? 9.048 4.648 -13.030 1.00 93.25 162 TYR A N 1
ATOM 1189 C CA . TYR A 1 162 ? 7.870 3.858 -12.642 1.00 93.25 162 TYR A CA 1
ATOM 1190 C C . TYR A 1 162 ? 6.607 4.225 -13.435 1.00 93.25 162 TYR A C 1
ATOM 1192 O O . TYR A 1 162 ? 5.643 3.466 -13.444 1.00 93.25 162 TYR A O 1
ATOM 1200 N N . GLY A 1 163 ? 6.609 5.351 -14.149 1.00 93.12 163 GLY A N 1
ATOM 1201 C CA . GLY A 1 163 ? 5.427 5.896 -14.812 1.00 93.12 163 GLY A CA 1
ATOM 1202 C C . GLY A 1 163 ? 4.551 6.709 -13.857 1.00 93.12 163 GLY A C 1
ATOM 1203 O O . GLY A 1 163 ? 4.947 7.043 -12.741 1.00 93.12 163 GLY A O 1
ATOM 1204 N N . THR A 1 164 ? 3.355 7.065 -14.325 1.00 94.62 164 THR A N 1
ATOM 1205 C CA . THR A 1 164 ? 2.335 7.792 -13.541 1.00 94.62 164 THR A CA 1
ATOM 1206 C C . THR A 1 164 ? 1.192 6.893 -13.078 1.00 94.62 164 THR A C 1
ATOM 1208 O O . THR A 1 164 ? 0.216 7.384 -12.515 1.00 94.62 164 THR A O 1
ATOM 1211 N N . GLU A 1 165 ? 1.256 5.602 -13.393 1.00 95.94 165 GLU A N 1
ATOM 1212 C CA . GLU A 1 165 ? 0.196 4.653 -13.080 1.00 95.94 165 GLU A CA 1
ATOM 1213 C C . GLU A 1 165 ? 0.223 4.260 -11.597 1.00 95.94 165 GLU A C 1
ATOM 1215 O O . GLU A 1 165 ? 1.263 4.283 -10.934 1.00 95.94 165 GLU A O 1
ATOM 1220 N N . THR A 1 166 ? -0.950 3.916 -11.072 1.00 97.50 166 THR A N 1
ATOM 1221 C CA . THR A 1 166 ? -1.110 3.413 -9.706 1.00 97.50 166 THR A CA 1
ATOM 1222 C C . THR A 1 166 ? -0.810 1.923 -9.684 1.00 97.50 166 THR A C 1
ATOM 1224 O O . THR A 1 166 ? -1.375 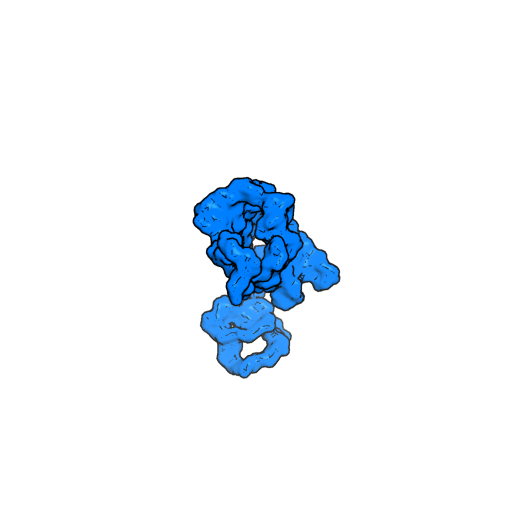1.181 -10.478 1.00 97.50 166 THR A O 1
ATOM 1227 N N . PHE A 1 167 ? 0.016 1.482 -8.739 1.00 98.06 167 PHE A N 1
ATOM 1228 C CA . PHE A 1 167 ? 0.237 0.068 -8.453 1.00 98.06 167 PHE A CA 1
ATOM 1229 C C . PHE A 1 167 ? -0.928 -0.471 -7.627 1.00 98.06 167 PHE A C 1
ATOM 1231 O O . PHE A 1 167 ? -1.229 0.076 -6.564 1.00 98.06 167 PHE A O 1
ATOM 1238 N N . HIS A 1 168 ? -1.530 -1.569 -8.065 1.00 98.38 168 HIS A N 1
ATOM 1239 C CA . HIS A 1 168 ? -2.643 -2.218 -7.383 1.00 98.38 168 HIS A CA 1
ATOM 1240 C C . HIS A 1 168 ? -2.218 -3.500 -6.667 1.00 98.38 168 HIS A C 1
ATOM 1242 O O . HIS A 1 168 ? -1.305 -4.232 -7.063 1.00 98.38 168 HIS A O 1
ATOM 1248 N N . GLY A 1 169 ? -2.931 -3.791 -5.586 1.00 97.75 169 GLY A N 1
ATOM 1249 C CA . GLY A 1 169 ? -2.715 -4.979 -4.786 1.00 97.75 169 GLY A CA 1
ATOM 1250 C C . GLY A 1 169 ? -3.886 -5.292 -3.870 1.00 97.75 169 GLY A C 1
ATOM 1251 O O . GLY A 1 169 ? -4.928 -4.633 -3.879 1.00 97.75 169 GLY A O 1
ATOM 1252 N N . VAL A 1 170 ? -3.685 -6.303 -3.037 1.00 97.31 170 VAL A N 1
ATOM 1253 C CA . VAL A 1 170 ? -4.668 -6.777 -2.062 1.00 97.31 170 VAL A CA 1
ATOM 1254 C C . VAL A 1 170 ? -4.063 -6.827 -0.671 1.00 97.31 170 VAL A C 1
ATOM 1256 O O . VAL A 1 170 ? -2.860 -7.032 -0.517 1.00 97.31 170 VAL A O 1
ATOM 1259 N N . VAL A 1 171 ? -4.908 -6.666 0.343 1.00 96.19 171 VAL A N 1
ATOM 1260 C CA . VAL A 1 171 ? -4.558 -6.889 1.751 1.00 96.19 171 VAL A CA 1
ATOM 1261 C C . VAL A 1 171 ? -4.774 -8.370 2.065 1.00 96.19 171 VAL A C 1
ATOM 1263 O O . VAL A 1 171 ? -5.852 -8.902 1.813 1.00 96.19 171 VAL A O 1
ATOM 1266 N N . THR A 1 172 ? -3.764 -9.045 2.611 1.00 90.81 172 THR A N 1
ATOM 1267 C CA . THR A 1 172 ? -3.835 -10.471 2.987 1.00 90.81 172 THR A CA 1
ATOM 1268 C C . THR A 1 172 ? -3.825 -10.682 4.496 1.00 90.81 172 THR A C 1
ATOM 1270 O O . THR A 1 172 ? -4.270 -11.724 4.976 1.00 90.81 172 THR A O 1
ATOM 1273 N N . HIS A 1 173 ? -3.351 -9.697 5.258 1.00 82.44 173 HIS A N 1
ATOM 1274 C CA . HIS A 1 173 ? -3.350 -9.748 6.710 1.00 82.44 173 HIS A CA 1
ATOM 1275 C C . HIS A 1 173 ? -3.590 -8.360 7.298 1.00 82.44 173 HIS A C 1
ATOM 1277 O O . HIS A 1 173 ? -2.898 -7.404 6.956 1.00 82.44 173 HIS A O 1
ATOM 1283 N N . SER A 1 174 ? -4.536 -8.268 8.226 1.00 75.12 174 SER A N 1
ATOM 1284 C CA . SER A 1 174 ? -4.687 -7.124 9.119 1.00 75.12 174 SER A CA 1
ATOM 1285 C C . SER A 1 174 ? -4.509 -7.625 10.548 1.00 75.12 174 SER A C 1
ATOM 1287 O O . SER A 1 174 ? -5.406 -8.264 11.102 1.00 75.12 174 SER A O 1
ATOM 1289 N N . GLY A 1 175 ? -3.326 -7.411 11.117 1.00 63.56 175 GLY A N 1
ATOM 1290 C CA . GLY A 1 175 ? -3.016 -7.765 12.494 1.00 63.56 175 GLY A CA 1
ATOM 1291 C C . GLY A 1 175 ? -3.911 -6.987 13.456 1.00 63.56 175 GLY A C 1
ATOM 1292 O O . GLY A 1 175 ? -3.971 -5.767 13.363 1.00 63.56 175 GLY A O 1
ATOM 1293 N N . ALA A 1 176 ? -4.577 -7.736 14.344 1.00 53.44 176 ALA A N 1
ATOM 1294 C CA . ALA A 1 176 ? -5.522 -7.348 15.400 1.00 53.44 176 ALA A CA 1
ATOM 1295 C C . ALA A 1 176 ? -6.666 -6.368 15.009 1.00 53.44 176 ALA A C 1
ATOM 1297 O O . ALA A 1 176 ? -6.439 -5.337 14.378 1.00 53.44 176 ALA A O 1
ATOM 1298 N N . PRO A 1 177 ? -7.922 -6.637 15.427 1.00 51.41 177 PRO A N 1
ATOM 1299 C CA . PRO A 1 177 ? -9.003 -5.662 15.300 1.00 51.41 177 PRO A CA 1
ATOM 1300 C C . PRO A 1 177 ? -8.624 -4.328 15.972 1.00 51.41 177 PRO A C 1
ATOM 1302 O O . PRO A 1 177 ? -7.854 -4.338 16.938 1.00 51.41 177 PRO A O 1
ATOM 1305 N N . PRO A 1 178 ? -9.177 -3.189 15.515 1.00 48.41 178 PRO A N 1
ATOM 1306 C CA . PRO A 1 178 ? -8.921 -1.888 16.117 1.00 48.41 178 PRO A CA 1
ATOM 1307 C C . PRO A 1 178 ? -9.104 -1.924 17.646 1.00 48.41 178 PRO A C 1
ATOM 1309 O O . PRO A 1 178 ? -10.088 -2.496 18.133 1.00 48.41 178 PRO A O 1
ATOM 1312 N N . PRO A 1 179 ? -8.201 -1.301 18.421 1.00 42.28 179 PRO A N 1
ATOM 1313 C CA . PRO A 1 179 ? -8.334 -1.220 19.869 1.00 42.28 179 PRO A CA 1
ATOM 1314 C C . PRO A 1 179 ? -9.648 -0.516 20.221 1.00 42.28 179 PRO A C 1
ATOM 1316 O O . PRO A 1 179 ? -9.841 0.655 19.904 1.00 42.28 179 PRO A O 1
ATOM 1319 N N . GLY A 1 180 ? -10.570 -1.258 20.839 1.00 47.78 180 GLY A N 1
ATOM 1320 C CA . GLY A 1 180 ? -11.930 -0.804 21.152 1.00 47.78 180 GLY A CA 1
ATOM 1321 C C . GLY A 1 180 ? -13.030 -1.752 20.668 1.00 47.78 180 GLY A C 1
ATOM 1322 O O . GLY A 1 180 ? -14.110 -1.767 21.250 1.00 47.78 180 GLY A O 1
ATOM 1323 N N . GLN A 1 181 ? -12.748 -2.614 19.688 1.00 47.31 181 GLN A N 1
ATOM 1324 C CA . GLN A 1 181 ? -13.565 -3.797 19.417 1.00 47.31 181 GLN A CA 1
ATOM 1325 C C . GLN A 1 181 ? -12.910 -5.001 20.090 1.00 47.31 181 GLN A C 1
ATOM 1327 O O . GLN A 1 181 ? -12.240 -5.809 19.450 1.00 47.31 181 GLN A O 1
ATOM 1332 N N . GLN A 1 182 ? -13.094 -5.135 21.408 1.00 49.97 182 GLN A N 1
ATOM 1333 C CA . GLN A 1 182 ? -12.967 -6.472 21.983 1.00 49.97 182 GLN A CA 1
ATOM 1334 C C . GLN A 1 182 ? -13.970 -7.362 21.239 1.00 49.97 182 GLN A C 1
ATOM 1336 O O . GLN A 1 182 ? -15.133 -6.958 21.120 1.00 49.97 182 GLN A O 1
ATOM 1341 N N . PRO A 1 183 ? -13.553 -8.536 20.724 1.00 56.38 183 PRO A N 1
ATOM 1342 C CA . PRO A 1 183 ? -14.500 -9.516 20.225 1.00 56.38 183 PRO A CA 1
ATOM 1343 C C . PRO A 1 183 ? -15.585 -9.666 21.289 1.00 56.38 183 PRO A C 1
ATOM 1345 O O . PRO A 1 183 ? -15.228 -9.832 22.463 1.00 56.38 183 PRO A O 1
ATOM 1348 N N . PRO A 1 184 ? -16.878 -9.530 20.947 1.00 60.00 184 PRO A N 1
ATOM 1349 C CA . PRO A 1 184 ? -17.930 -9.638 21.941 1.00 60.00 184 PRO A CA 1
ATOM 1350 C C . PRO A 1 184 ? -17.699 -10.926 22.738 1.00 60.00 184 PRO A C 1
ATOM 1352 O O . PRO A 1 184 ? -17.534 -11.998 22.161 1.00 60.00 184 PRO A O 1
ATOM 1355 N N . THR A 1 185 ? -17.607 -10.832 24.060 1.00 73.31 185 THR A N 1
ATOM 1356 C CA . THR A 1 185 ? -17.299 -11.985 24.924 1.00 73.31 185 THR A CA 1
ATOM 1357 C C . THR A 1 185 ? -18.534 -12.843 25.224 1.00 73.31 185 THR A C 1
ATOM 1359 O O . THR A 1 185 ? -18.430 -13.856 25.905 1.00 73.31 185 THR A O 1
ATOM 1362 N N . GLY A 1 186 ? -19.709 -12.465 24.708 1.00 81.56 186 GLY A N 1
ATOM 1363 C CA . GLY A 1 186 ? -20.965 -13.216 24.838 1.00 81.56 186 GLY A CA 1
ATOM 1364 C C . GLY A 1 186 ? -21.355 -13.963 23.559 1.00 81.56 186 GLY A C 1
ATOM 1365 O O . GLY A 1 186 ? -20.813 -13.648 22.513 1.00 81.56 186 GLY A O 1
ATOM 1366 N N . PRO A 1 187 ? -22.302 -14.917 23.588 1.00 88.25 187 PRO A N 1
ATOM 1367 C CA . PRO A 1 187 ? -22.761 -15.661 22.404 1.00 88.25 187 PRO A CA 1
ATOM 1368 C C . PRO A 1 187 ? -23.195 -14.741 21.251 1.00 88.25 187 PRO A C 1
ATOM 1370 O O . PRO A 1 187 ? -23.478 -13.560 21.453 1.00 88.25 187 PRO A O 1
ATOM 1373 N N . CYS A 1 188 ? -23.196 -15.253 20.012 1.00 88.38 188 CYS A N 1
ATOM 1374 C CA . CYS A 1 188 ? -23.584 -14.420 18.872 1.00 88.38 188 CYS A CA 1
ATOM 1375 C C . CYS A 1 188 ? -25.047 -14.025 19.071 1.00 88.38 188 CYS A C 1
ATOM 1377 O O . CYS A 1 188 ? -25.822 -14.858 19.556 1.00 88.38 188 CYS A O 1
ATOM 1379 N N . PRO A 1 189 ? -25.435 -12.784 18.736 1.00 90.31 189 PRO A N 1
ATOM 1380 C CA . PRO A 1 189 ? -26.839 -12.411 18.736 1.00 90.31 189 PRO A CA 1
ATOM 1381 C C . PRO A 1 189 ? -27.656 -13.454 17.971 1.00 90.31 189 PRO A C 1
ATOM 1383 O O . PRO A 1 189 ? -27.191 -13.997 16.965 1.00 90.31 189 PRO A O 1
ATOM 1386 N N . ALA A 1 190 ? -28.860 -13.757 18.454 1.00 90.56 190 ALA A N 1
ATOM 1387 C CA . ALA A 1 190 ? -29.732 -14.709 17.779 1.00 90.56 190 ALA A CA 1
ATOM 1388 C C . ALA A 1 190 ? -29.906 -14.310 16.301 1.00 90.56 190 ALA A C 1
ATOM 1390 O O . ALA A 1 190 ? -30.170 -13.148 15.995 1.00 90.56 190 ALA A O 1
ATOM 1391 N N . GLY A 1 191 ? -29.728 -15.271 15.393 1.00 88.56 191 GLY A N 1
ATOM 1392 C CA . GLY A 1 191 ? -29.780 -15.032 13.947 1.00 88.56 191 GLY A CA 1
ATOM 1393 C C . GLY A 1 191 ? -28.469 -14.559 13.304 1.00 88.56 191 GLY A C 1
ATOM 1394 O O . GLY A 1 191 ? -28.478 -14.269 12.113 1.00 88.56 191 GLY A O 1
ATOM 1395 N N . GLN A 1 192 ? -27.358 -14.495 14.047 1.00 91.88 192 GLN A N 1
ATOM 1396 C CA . GLN A 1 192 ? -26.018 -14.280 13.490 1.00 91.88 192 GLN A CA 1
ATOM 1397 C C . GLN A 1 192 ? -25.145 -15.545 13.599 1.00 91.88 192 GLN A C 1
ATOM 1399 O O . GLN A 1 192 ? -25.174 -16.206 14.644 1.00 91.88 192 GLN A O 1
ATOM 1404 N N . PRO A 1 193 ? -24.325 -15.864 12.578 1.00 93.12 193 PRO A N 1
ATOM 1405 C CA . PRO A 1 193 ? -24.254 -15.221 11.259 1.00 93.12 193 PRO A CA 1
ATOM 1406 C C . PRO A 1 193 ? -25.569 -15.322 10.472 1.00 93.12 193 PRO A C 1
ATOM 1408 O O . PRO A 1 193 ? -26.266 -16.330 10.562 1.00 93.12 193 PRO A O 1
ATOM 1411 N N . SER A 1 194 ? -25.903 -14.284 9.699 1.00 90.12 194 SER A N 1
ATOM 1412 C CA . SER A 1 194 ? -27.133 -14.243 8.885 1.00 90.12 194 SER A CA 1
ATOM 1413 C C . SER A 1 194 ? -27.148 -15.287 7.764 1.00 90.12 194 SER A C 1
ATOM 1415 O O . SER A 1 194 ? -28.211 -15.716 7.313 1.00 90.12 194 SER A O 1
ATOM 1417 N N . ALA A 1 195 ? -25.964 -15.717 7.322 1.00 92.31 195 ALA A N 1
ATOM 1418 C CA . ALA A 1 195 ? -25.812 -16.804 6.372 1.00 92.31 195 ALA A CA 1
ATOM 1419 C C . ALA A 1 195 ? -26.193 -18.154 7.016 1.00 92.31 195 ALA A C 1
ATOM 1421 O O . ALA A 1 195 ? -25.804 -18.415 8.159 1.00 92.31 195 ALA A O 1
ATOM 1422 N N . PRO A 1 196 ? -26.879 -19.059 6.291 1.00 94.81 196 PRO A N 1
ATOM 1423 C CA . PRO A 1 196 ? -27.141 -20.411 6.770 1.00 94.81 196 PRO A CA 1
ATOM 1424 C C . PRO A 1 196 ? -25.847 -21.132 7.156 1.00 94.81 196 PRO A C 1
ATOM 1426 O O . PRO A 1 196 ? -24.846 -21.068 6.441 1.00 94.81 196 PRO A O 1
ATOM 1429 N N . ARG A 1 197 ? -25.877 -21.848 8.283 1.00 96.06 197 ARG A N 1
ATOM 1430 C CA . ARG A 1 197 ? -24.742 -22.648 8.749 1.00 96.06 197 ARG A CA 1
ATOM 1431 C C . ARG A 1 197 ? -24.421 -23.745 7.722 1.00 96.06 197 ARG A C 1
ATOM 1433 O O . ARG A 1 197 ? -25.301 -24.568 7.472 1.00 96.06 197 ARG A O 1
ATOM 1440 N N . PRO A 1 198 ? -23.188 -23.822 7.177 1.00 94.75 198 PRO A N 1
ATOM 1441 C CA . PRO A 1 198 ? 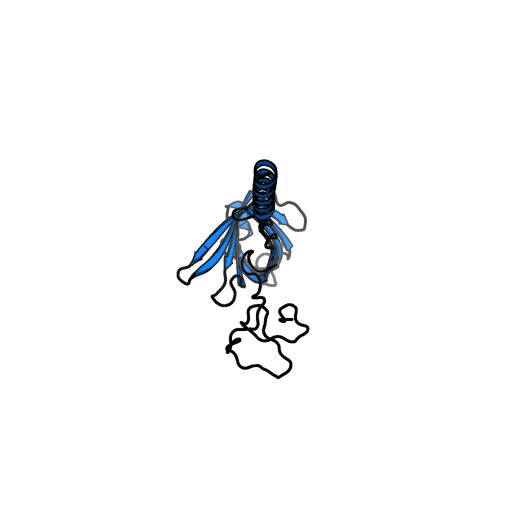-22.853 -24.809 6.148 1.00 94.75 198 PRO A CA 1
ATOM 1442 C C . PRO A 1 198 ? -23.024 -26.257 6.620 1.00 94.75 198 PRO A C 1
ATOM 1444 O O . PRO A 1 198 ? -23.508 -27.106 5.879 1.00 94.75 198 PRO A O 1
ATOM 1447 N N . SER A 1 199 ? -22.627 -26.546 7.864 1.00 94.88 199 SER A N 1
ATOM 1448 C CA . SER A 1 199 ? -22.840 -27.840 8.520 1.00 94.88 199 SER A CA 1
ATOM 1449 C C . SER A 1 199 ? -22.701 -27.731 10.044 1.00 94.88 199 SER A C 1
ATOM 1451 O O . SER A 1 199 ? -22.226 -26.725 10.573 1.00 94.88 199 SER A O 1
ATOM 1453 N N . GLY A 1 200 ? -23.082 -28.787 10.768 1.00 95.06 200 GLY A N 1
ATOM 1454 C CA . GLY A 1 200 ? -23.048 -28.832 12.235 1.00 95.06 200 GLY A CA 1
ATOM 1455 C C . GLY A 1 200 ? -21.660 -28.701 12.882 1.00 95.06 200 GLY A C 1
ATOM 1456 O O . GLY A 1 200 ? -21.596 -28.537 14.099 1.00 95.06 200 GLY A O 1
ATOM 1457 N N . SER A 1 201 ? -20.567 -28.742 12.111 1.00 95.81 201 SER A N 1
ATOM 1458 C CA . SER A 1 201 ? -19.194 -28.588 12.616 1.00 95.81 201 SER A CA 1
ATOM 1459 C C . SER A 1 201 ? -18.662 -27.154 12.563 1.00 95.81 201 SER A C 1
ATOM 1461 O O . SER A 1 201 ? -17.691 -26.853 13.244 1.00 95.81 201 SER A O 1
ATOM 1463 N N . PHE A 1 202 ? -19.282 -26.251 11.801 1.00 96.19 202 PHE A N 1
ATOM 1464 C CA . PHE A 1 202 ? -18.797 -24.874 11.671 1.00 96.19 202 PHE A CA 1
ATOM 1465 C C . PHE A 1 202 ? -19.188 -24.036 12.882 1.00 96.19 202 PHE A C 1
ATOM 1467 O O . PHE A 1 202 ? -20.334 -24.093 13.314 1.00 96.19 202 PHE A O 1
ATOM 1474 N N . VAL A 1 203 ? -18.291 -23.214 13.402 1.00 95.31 203 VAL A N 1
ATOM 1475 C CA . VAL A 1 203 ? -18.588 -22.246 14.463 1.00 95.31 203 VAL A CA 1
ATOM 1476 C C . VAL A 1 203 ? -18.639 -20.833 13.882 1.00 95.31 203 VAL A C 1
ATOM 1478 O O . VAL A 1 203 ? -18.030 -20.583 12.836 1.00 95.31 203 VAL A O 1
ATOM 1481 N N . PRO A 1 204 ? -19.375 -19.900 14.509 1.00 94.62 204 PRO A N 1
ATOM 1482 C CA . PRO A 1 204 ? -19.319 -18.505 14.109 1.00 94.62 204 PRO A CA 1
ATOM 1483 C C . PRO A 1 204 ? -17.890 -17.967 14.196 1.00 94.62 204 PRO A C 1
ATOM 1485 O O . PRO A 1 204 ? -17.106 -18.378 15.059 1.00 94.62 204 PRO A O 1
ATOM 1488 N N . THR A 1 205 ? -17.565 -17.012 13.337 1.00 91.31 205 THR A N 1
ATOM 1489 C CA . THR A 1 205 ? -16.378 -16.177 13.504 1.00 91.31 205 THR A CA 1
ATOM 1490 C C . THR A 1 205 ? -16.491 -15.328 14.776 1.00 91.31 205 THR A C 1
ATOM 1492 O O . THR A 1 205 ? -17.585 -15.092 15.298 1.00 91.31 205 THR A O 1
ATOM 1495 N N . GLN A 1 206 ? -15.360 -14.856 15.303 1.00 88.12 206 GLN A N 1
ATOM 1496 C CA . GLN A 1 206 ? -15.304 -14.008 16.506 1.00 88.12 206 GLN A CA 1
ATOM 1497 C C . GLN A 1 206 ? -16.144 -12.718 16.405 1.00 88.12 206 GLN A C 1
ATOM 1499 O O . GLN A 1 206 ? -16.610 -12.216 17.427 1.00 88.12 206 GLN A O 1
ATOM 1504 N N . ASP A 1 207 ? -16.372 -12.215 15.191 1.00 85.38 207 ASP A N 1
ATOM 1505 C CA . ASP A 1 207 ? -17.200 -11.045 14.864 1.00 85.38 207 ASP A CA 1
ATOM 1506 C C . ASP A 1 207 ? -18.660 -11.393 14.491 1.00 85.38 207 ASP A C 1
ATOM 1508 O O . ASP A 1 207 ? -19.452 -10.512 14.148 1.00 85.38 207 ASP A O 1
ATOM 1512 N N . CYS A 1 208 ? -19.028 -12.678 14.557 1.00 91.12 208 CYS A N 1
ATOM 1513 C CA . CYS A 1 208 ? -20.339 -13.213 14.189 1.00 91.12 208 CYS A CA 1
ATOM 1514 C C . CYS A 1 208 ? -20.778 -12.937 12.738 1.00 91.12 208 CYS A C 1
ATOM 1516 O O . CYS A 1 208 ? -21.966 -13.065 12.447 1.00 91.12 208 CYS A O 1
ATOM 1518 N N . GLN A 1 209 ? -19.863 -12.578 11.829 1.00 92.25 209 GLN A N 1
ATOM 1519 C CA . GLN A 1 209 ? -20.195 -12.279 10.428 1.00 92.25 209 GLN A CA 1
ATOM 1520 C C . GLN A 1 209 ? -20.133 -13.503 9.502 1.00 92.25 209 GLN A C 1
ATOM 1522 O O . GLN A 1 209 ? -20.663 -13.460 8.393 1.00 92.25 209 GLN A O 1
ATOM 1527 N N . GLY A 1 210 ? -19.512 -14.606 9.928 1.00 93.00 210 GLY A N 1
ATOM 1528 C CA . GLY A 1 210 ? -19.315 -15.775 9.077 1.00 93.00 210 GLY A CA 1
ATOM 1529 C C . GLY A 1 210 ? -19.189 -17.092 9.832 1.00 93.00 210 GLY A C 1
ATOM 1530 O O . GLY A 1 210 ? -19.274 -17.155 11.057 1.00 93.00 210 GLY A O 1
ATOM 1531 N N . TRP A 1 211 ? -18.987 -18.161 9.066 1.00 94.69 211 TRP A N 1
ATOM 1532 C CA . TRP A 1 211 ? -18.820 -19.522 9.564 1.00 94.69 211 TRP A CA 1
ATOM 1533 C C . TRP A 1 211 ? -17.421 -20.025 9.221 1.00 94.69 211 TRP A C 1
ATOM 1535 O O . TRP A 1 211 ? -17.005 -19.951 8.067 1.00 94.69 211 TRP A O 1
ATOM 1545 N N . VAL A 1 212 ? -16.722 -20.592 10.201 1.00 95.25 212 VAL A N 1
ATOM 1546 C CA . VAL A 1 212 ? -15.403 -21.218 10.026 1.00 95.25 212 VAL A CA 1
ATOM 1547 C C . VAL A 1 212 ? -15.350 -22.567 10.743 1.00 95.25 212 VAL A C 1
ATOM 1549 O O . VAL A 1 212 ? -16.225 -22.878 11.551 1.00 95.25 212 VAL A O 1
ATOM 1552 N N . THR A 1 213 ? -14.355 -23.402 10.454 1.00 95.88 213 THR A N 1
ATOM 1553 C CA . THR A 1 213 ? -14.149 -24.647 11.208 1.00 95.88 213 THR A CA 1
ATOM 1554 C C . THR A 1 213 ? -13.622 -24.346 12.626 1.00 95.88 213 THR A C 1
ATOM 1556 O O . THR A 1 213 ? -13.050 -23.275 12.840 1.00 95.88 213 THR A O 1
ATOM 1559 N N . PRO A 1 214 ? -13.815 -25.234 13.623 1.00 95.19 214 PRO A N 1
ATOM 1560 C CA . PRO A 1 214 ? -13.464 -24.961 15.029 1.00 95.19 214 PRO A CA 1
ATOM 1561 C C . PRO A 1 214 ? -11.973 -24.685 15.285 1.00 95.19 214 PRO A C 1
ATOM 1563 O O . PRO A 1 214 ? -11.604 -24.053 16.271 1.00 95.19 214 PRO A O 1
ATOM 1566 N N . ASP A 1 215 ? -11.121 -25.177 14.398 1.00 92.69 215 ASP A N 1
ATOM 1567 C CA . ASP A 1 215 ? -9.667 -25.051 14.372 1.00 92.69 215 ASP A CA 1
ATOM 1568 C C . ASP A 1 215 ? -9.171 -23.774 13.663 1.00 92.69 215 ASP A C 1
ATOM 1570 O O . ASP A 1 215 ? -7.982 -23.457 13.712 1.00 92.69 215 ASP A O 1
ATOM 1574 N N . HIS A 1 216 ? -10.069 -22.996 13.053 1.00 90.56 216 HIS A N 1
ATOM 1575 C CA . HIS A 1 216 ? -9.720 -21.759 12.361 1.00 90.56 216 HIS A CA 1
ATOM 1576 C C . HIS A 1 216 ? -9.295 -20.638 13.342 1.00 90.56 216 HIS A C 1
ATOM 1578 O O . HIS A 1 216 ? -9.894 -20.500 14.408 1.00 90.56 216 HIS A O 1
ATOM 1584 N N . PRO A 1 217 ? -8.335 -19.751 13.005 1.00 82.69 217 PRO A N 1
ATOM 1585 C CA . PRO A 1 217 ? -7.909 -18.656 13.894 1.00 82.69 217 PRO A CA 1
ATOM 1586 C C . PRO A 1 217 ? -9.022 -17.672 14.284 1.00 82.69 217 PRO A C 1
ATOM 1588 O O . PRO A 1 217 ? -9.023 -17.130 15.385 1.00 82.69 217 PRO A O 1
ATOM 1591 N N . LEU A 1 218 ? -9.987 -17.465 13.383 1.00 84.75 218 LEU A N 1
ATOM 1592 C CA . LEU A 1 218 ? -11.181 -16.645 13.629 1.00 84.75 218 LEU A CA 1
ATOM 1593 C C . LEU A 1 218 ? -12.314 -17.414 14.315 1.00 84.75 218 LEU A C 1
ATOM 1595 O O . LEU A 1 218 ? -13.372 -16.830 14.538 1.00 84.75 218 LEU A O 1
ATOM 1599 N N . ALA A 1 219 ? -12.138 -18.708 14.604 1.00 90.31 219 ALA A N 1
ATOM 1600 C CA . ALA A 1 219 ? -13.148 -19.498 15.286 1.00 90.31 219 ALA A CA 1
ATOM 1601 C C . ALA A 1 219 ? -13.436 -18.881 16.648 1.00 90.31 219 ALA A C 1
ATOM 1603 O O . ALA A 1 219 ? -12.530 -18.547 17.423 1.00 90.31 219 ALA A O 1
ATOM 1604 N N . ARG A 1 220 ? -14.722 -18.727 16.937 1.00 87.06 220 ARG A N 1
ATOM 1605 C CA . ARG A 1 220 ? -15.154 -18.362 18.268 1.00 87.06 220 ARG A CA 1
ATOM 1606 C C . ARG A 1 220 ? -15.040 -19.577 19.182 1.00 87.06 220 ARG A C 1
ATOM 1608 O O . ARG A 1 220 ? -15.592 -20.631 18.866 1.00 87.06 220 ARG A O 1
ATOM 1615 N N . ARG A 1 221 ? -14.287 -19.416 20.267 1.00 83.31 221 ARG A N 1
ATOM 1616 C CA . ARG A 1 221 ? -14.066 -20.434 21.299 1.00 83.31 221 ARG A CA 1
ATOM 1617 C C . ARG A 1 221 ? -14.993 -20.211 22.481 1.00 83.31 221 ARG A C 1
ATOM 1619 O O . ARG A 1 221 ? -15.286 -19.027 22.759 1.00 83.31 221 ARG A O 1
#